Protein 3ZFI (pdb70)

Solvent-accessible surface area: 9122 Å² total; per-residue (Å²): 101,89,114,0,52,7,105,19,45,46,0,40,0,45,18,0,11,109,6,1,128,27,106,70,169,126,17,74,39,44,0,36,0,0,1,0,0,0,2,19,5,7,42,48,133,32,0,31,65,29,95,130,34,129,18,99,54,0,21,97,55,0,48,68,26,4,82,139,21,84,87,80,70,45,141,58,64,0,0,39,1,0,28,59,0,0,32,86,119,28,88,41,240,106,125,1,49,8,90,45,44,56,4,47,0,21,38,0,8,108,12,17,128,27,114,66,172,114,11,80,27,32,0,67,0,0,0,1,0,0,2,0,5,6,26,44,114,37,0,35,81,27,115,100,26,129,20,104,57,0,33,84,63,0,59,56,37,2,84,148,26,78,61,83,77,27,126,84,142,0,1,65,3,0,28,56,0,0,30,101,122,12,63,47,212

Structure (mmCIF, N/CA/C/O backbone):
data_3ZFI
#
_entry.id   3ZFI
#
_cell.length_a   82.650
_cell.length_b   93.000
_cell.length_c   51.260
_cell.angle_alpha   90.00
_cell.angle_beta   90.00
_cell.angle_gamma   90.00
#
_symmetry.space_group_name_H-M   'C 2 2 21'
#
loop_
_entity.id
_entity.type
_entity.pdbx_description
1 polymer 'RAP1A PROTEIN'
2 water water
#
loop_
_atom_site.group_PDB
_atom_site.id
_atom_site.type_symbol
_atom_site.label_atom_id
_atom_site.label_alt_id
_atom_site.label_comp_id
_atom_site.label_asym_id
_atom_site.label_entity_id
_atom_site.label_seq_id
_atom_site.pdbx_PDB_ins_code
_atom_site.Cartn_x
_atom_site.Cartn_y
_atom_site.Cartn_z
_atom_site.occupancy
_atom_site.B_iso_or_equiv
_atom_site.auth_seq_id
_atom_site.auth_comp_id
_atom_site.auth_asym_id
_atom_site.auth_atom_id
_atom_site.pdbx_PDB_model_num
ATOM 1 N N . ILE A 1 8 ? -34.193 4.101 -2.108 1.00 72.50 31 ILE A N 1
ATOM 2 C CA . ILE A 1 8 ? -34.257 4.331 -3.588 1.00 64.47 31 ILE A CA 1
ATOM 3 C C . ILE A 1 8 ? -34.184 2.929 -4.220 1.00 64.15 31 ILE A C 1
ATOM 4 O O . ILE A 1 8 ? -33.100 2.325 -4.264 1.00 56.40 31 ILE A O 1
ATOM 9 N N . ALA A 1 9 ? -35.325 2.410 -4.696 1.00 54.32 32 ALA A N 1
ATOM 10 C CA . ALA A 1 9 ? -35.361 1.114 -5.394 1.00 47.74 32 ALA A CA 1
ATOM 11 C C . ALA A 1 9 ? -35.131 1.211 -6.929 1.00 45.66 32 ALA A C 1
ATOM 12 O O . ALA A 1 9 ? -34.790 0.223 -7.594 1.00 46.47 32 ALA A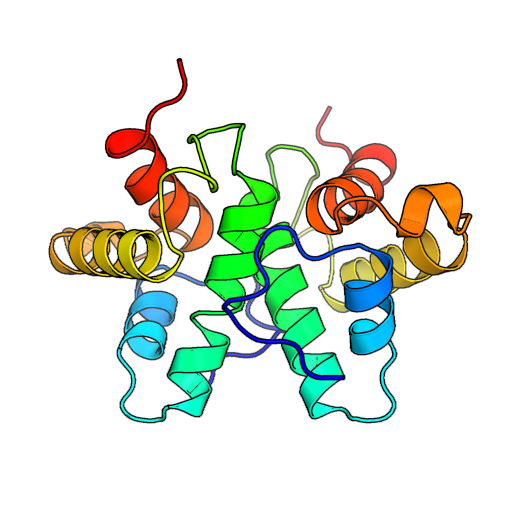 O 1
ATOM 14 N N . HIS A 1 10 ? -35.330 2.399 -7.490 1.00 41.07 33 HIS A N 1
ATOM 15 C CA . HIS A 1 10 ? -35.132 2.673 -8.925 1.00 38.20 33 HIS A CA 1
ATOM 16 C C . HIS A 1 10 ? -34.543 4.040 -9.044 1.00 34.34 33 HIS A C 1
ATOM 17 O O . HIS A 1 10 ? -34.882 4.956 -8.258 1.00 30.90 33 HIS A O 1
ATOM 24 N N . LEU A 1 11 ? -33.670 4.198 -10.031 1.00 28.24 34 LEU A N 1
ATOM 25 C CA . LEU A 1 11 ? -33.084 5.493 -10.296 1.00 27.41 34 LEU A CA 1
ATOM 26 C C . LEU A 1 11 ? -34.100 6.324 -11.038 1.00 25.44 34 LEU A C 1
ATOM 27 O O . LEU A 1 11 ? -34.607 5.918 -12.099 1.00 25.45 34 LEU A O 1
ATOM 32 N N . THR A 1 12 ? -34.362 7.521 -10.539 1.00 24.33 35 THR A N 1
ATOM 33 C CA . THR A 1 12 ? -35.274 8.407 -11.249 1.00 22.48 35 THR A CA 1
ATOM 34 C C . THR A 1 12 ? -34.695 9.773 -11.210 1.00 23.75 35 THR A C 1
ATOM 35 O O . THR A 1 12 ? -33.790 10.068 -10.455 1.00 22.78 35 THR A O 1
ATOM 39 N N . SER A 1 13 ? -35.269 10.655 -11.998 1.00 26.38 36 SER A N 1
ATOM 40 C CA . SER A 1 13 ? -34.782 12.035 -12.056 1.00 25.81 36 SER A CA 1
ATOM 41 C C . SER A 1 13 ? -35.110 12.866 -10.825 1.00 25.95 36 SER A C 1
ATOM 42 O O . SER A 1 13 ? -34.653 14.006 -10.693 1.00 26.34 36 SER A O 1
ATOM 45 N N . ASP A 1 14 ? -35.903 12.335 -9.900 1.00 26.05 37 ASP A N 1
ATOM 46 C CA . ASP A 1 14 ? -36.022 13.039 -8.592 1.00 25.80 37 ASP A CA 1
ATOM 47 C C . ASP A 1 14 ? -34.794 12.833 -7.677 1.00 29.37 37 ASP A C 1
ATOM 48 O O . ASP A 1 14 ? -34.672 13.507 -6.637 1.00 29.20 37 ASP A O 1
ATOM 53 N N . ASP A 1 15 ? -33.895 11.911 -8.041 1.00 27.45 38 ASP A N 1
ATOM 54 C CA . ASP A 1 15 ? -32.753 11.526 -7.133 1.00 29.99 38 ASP A CA 1
ATOM 55 C C . ASP A 1 15 ? -31.579 12.496 -7.025 1.00 31.64 38 ASP A C 1
ATOM 56 O O . ASP A 1 15 ? -30.375 12.079 -7.164 1.00 29.68 38 ASP A O 1
ATOM 61 N N . VAL A 1 16 ? -31.887 13.762 -6.711 1.00 28.90 39 VAL A N 1
ATOM 62 C CA . VAL A 1 16 ? -30.831 14.794 -6.522 1.00 29.84 39 VAL A CA 1
ATOM 63 C C . VAL A 1 16 ? -29.804 14.383 -5.423 1.00 30.09 39 VAL A C 1
ATOM 64 O O . VAL A 1 16 ? -30.145 13.733 -4.410 1.00 31.13 39 VAL A O 1
ATOM 68 N N . ASN A 1 17 ? -28.557 14.787 -5.606 1.00 30.39 40 ASN A N 1
ATOM 69 C CA . ASN A 1 17 ? -27.507 14.353 -4.655 1.00 33.07 40 ASN A CA 1
ATOM 70 C C . ASN A 1 17 ? -27.477 12.856 -4.494 1.00 29.99 40 ASN A C 1
ATOM 71 O O . ASN A 1 17 ? -27.406 12.350 -3.372 1.00 25.64 40 ASN A O 1
ATOM 76 N N . LEU A 1 18 ? -27.474 12.147 -5.626 1.00 26.43 41 LEU A N 1
ATOM 77 C CA . LEU A 1 18 ? -27.468 10.696 -5.614 1.00 26.20 41 LEU A CA 1
ATOM 78 C C . LEU A 1 18 ? -26.211 10.262 -4.870 1.00 22.76 41 LEU A C 1
ATOM 79 O O . LEU A 1 18 ? -25.101 10.695 -5.233 1.00 27.31 41 LEU A O 1
ATOM 84 N N . PRO A 1 19 ? -26.358 9.446 -3.827 1.00 25.43 42 PRO A N 1
ATOM 85 C CA . PRO A 1 19 ? -25.149 8.936 -3.118 1.00 25.05 42 PRO A CA 1
ATOM 86 C C . PRO A 1 19 ? -24.374 7.922 -3.974 1.00 24.91 42 PRO A C 1
ATOM 87 O O . PRO A 1 19 ? -24.986 7.227 -4.803 1.00 23.13 42 PRO A O 1
ATOM 91 N N . GLY A 1 20 ? -23.052 7.856 -3.787 1.00 23.41 43 GLY A N 1
ATOM 92 C CA . GLY A 1 20 ? -22.197 6.804 -4.413 1.00 23.30 43 GLY A CA 1
ATOM 93 C C . GLY A 1 20 ? -22.764 5.396 -4.239 1.00 23.85 43 GLY A C 1
ATOM 94 O O . GLY A 1 20 ? -22.758 4.575 -5.211 1.00 22.27 43 GLY A O 1
ATOM 95 N N . SER A 1 21 ? -23.259 5.054 -3.011 1.00 21.59 44 SER A N 1
ATOM 96 C CA . SER A 1 21 ? -23.787 3.694 -2.816 1.00 23.31 44 SER A CA 1
ATOM 97 C C . SER A 1 21 ? -24.989 3.358 -3.738 1.00 26.34 44 SER A C 1
ATOM 98 O O . SER A 1 21 ? -25.057 2.267 -4.320 1.00 27.75 44 SER A O 1
ATOM 101 N N . ASP A 1 22 ? -25.914 4.298 -3.900 1.00 24.04 45 ASP A N 1
ATOM 102 C CA . ASP A 1 22 ? -27.019 4.101 -4.819 1.00 26.15 45 ASP A CA 1
ATOM 103 C C . ASP A 1 22 ? -26.605 4.090 -6.283 1.00 23.82 45 ASP A C 1
ATOM 104 O O . ASP A 1 22 ? -27.059 3.225 -7.034 1.00 23.97 45 ASP A O 1
ATOM 109 N N . PHE A 1 23 ? -25.772 5.031 -6.680 1.00 21.99 46 PHE A N 1
ATOM 110 C CA . PHE A 1 23 ? -25.306 5.045 -8.051 1.00 20.82 46 PHE A CA 1
ATOM 111 C C . PHE A 1 23 ? -24.689 3.671 -8.379 1.00 22.51 46 PHE A C 1
ATOM 112 O O . PHE A 1 23 ? -24.947 3.082 -9.459 1.00 23.10 46 PHE A O 1
ATOM 120 N N . PHE A 1 24 ? -23.823 3.183 -7.505 1.00 22.72 47 PHE A N 1
ATOM 121 C CA . PHE A 1 24 ? -23.021 2.007 -7.852 1.00 23.87 47 PHE A CA 1
ATOM 122 C C . PHE A 1 24 ? -23.905 0.764 -7.872 1.00 27.37 47 PHE A C 1
ATOM 123 O O . PHE A 1 24 ? -23.654 -0.166 -8.643 1.00 28.32 47 PHE A O 1
ATOM 131 N N . ARG A 1 25 ? -24.934 0.721 -7.021 1.00 25.55 48 ARG A N 1
ATOM 132 C CA . ARG A 1 25 ? -25.901 -0.361 -7.080 1.00 28.07 48 ARG A CA 1
ATOM 133 C C . ARG A 1 25 ? -26.583 -0.397 -8.438 1.00 28.33 48 ARG A C 1
ATOM 134 O O . ARG A 1 25 ? -26.686 -1.467 -9.060 1.00 28.05 48 ARG A O 1
ATOM 142 N N . PHE A 1 26 ? -27.037 0.758 -8.909 1.00 23.67 49 PHE A N 1
ATOM 143 C CA . PHE A 1 26 ? -27.791 0.818 -10.212 1.00 25.59 49 PHE A CA 1
ATOM 144 C C . PHE A 1 26 ? -26.845 0.548 -11.357 1.00 25.44 49 PHE A C 1
ATOM 145 O O . PHE A 1 26 ? -27.197 -0.109 -12.333 1.00 27.52 49 PHE A O 1
ATOM 153 N N . TYR A 1 27 ? -25.637 1.068 -11.239 1.00 23.91 50 TYR A N 1
ATOM 154 C CA . TYR A 1 27 ? -24.639 0.918 -12.286 1.00 27.41 50 TYR A CA 1
ATOM 155 C C . TYR A 1 27 ? -24.273 -0.560 -12.505 1.00 29.63 50 TYR A C 1
ATOM 156 O O . TYR A 1 27 ? -23.853 -0.953 -13.590 1.00 27.83 50 TYR A O 1
ATOM 165 N N . ARG A 1 28 ? -24.498 -1.381 -11.493 1.00 26.86 51 ARG A N 1
ATOM 166 C CA . ARG A 1 28 ? -24.146 -2.799 -11.601 1.00 31.57 51 ARG A CA 1
ATOM 167 C C . ARG A 1 28 ? -25.384 -3.676 -11.751 1.00 32.87 51 ARG A C 1
ATOM 168 O O . ARG A 1 28 ? -25.226 -4.875 -11.840 1.00 38.66 51 ARG A O 1
ATOM 176 N N . SER A 1 29 ? -26.595 -3.093 -11.728 1.00 30.27 52 SER A N 1
ATOM 177 C CA . SER A 1 29 ? -27.854 -3.818 -11.684 1.00 31.06 52 SER A CA 1
ATOM 178 C C . SER A 1 29 ? -27.968 -4.863 -12.830 1.00 39.02 52 SER A C 1
ATOM 179 O O . SER A 1 29 ? -27.410 -4.687 -13.964 1.00 30.72 52 SER A O 1
ATOM 182 N N . ALA A 1 30 ? -28.678 -5.953 -12.530 1.00 40.84 53 ALA A N 1
ATOM 183 C CA . ALA A 1 30 ? -29.051 -6.911 -13.587 1.00 41.57 53 ALA A CA 1
ATOM 184 C C . ALA A 1 30 ? -30.221 -6.396 -14.464 1.00 41.70 53 ALA A C 1
ATOM 185 O O . ALA A 1 30 ? -30.433 -6.890 -15.573 1.00 42.35 53 ALA A O 1
ATOM 187 N N . ASP A 1 31 ? -30.998 -5.440 -13.962 1.00 34.21 54 ASP A N 1
ATOM 188 C CA . ASP A 1 31 ? -31.961 -4.782 -14.789 1.00 35.17 54 ASP A CA 1
ATOM 189 C C . ASP A 1 31 ? -31.213 -3.840 -15.794 1.00 36.28 54 ASP A C 1
ATOM 190 O O . ASP A 1 31 ? -30.693 -2.767 -15.436 1.00 32.83 54 ASP A O 1
ATOM 195 N N . LYS A 1 32 ? -31.102 -4.279 -17.048 1.00 32.73 55 L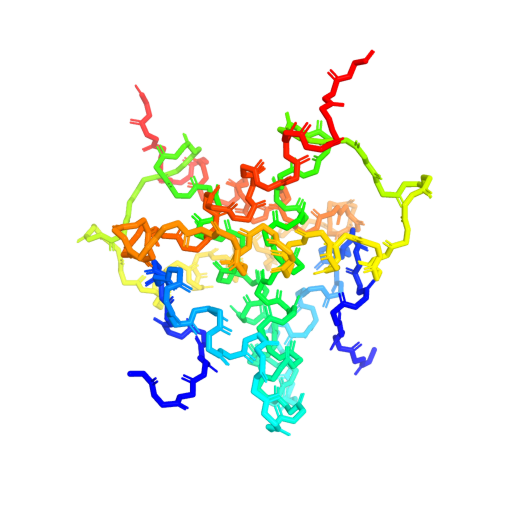YS A N 1
ATOM 196 C CA . LYS A 1 32 ? -30.420 -3.475 -18.071 1.00 33.74 55 LYS A CA 1
ATOM 197 C C . LYS A 1 32 ? -30.991 -2.073 -18.159 1.00 31.87 55 LYS A C 1
ATOM 198 O O . LYS A 1 32 ? -30.292 -1.157 -18.586 1.00 27.16 55 LYS A O 1
ATOM 204 N N . GLN A 1 33 ? -32.248 -1.891 -17.761 1.00 30.69 56 GLN A N 1
ATOM 205 C CA . GLN A 1 33 ? -32.784 -0.564 -17.905 1.00 34.06 56 GLN A CA 1
ATOM 206 C C . GLN A 1 33 ? -32.323 0.377 -16.807 1.00 29.57 56 GLN A C 1
ATOM 207 O O . GLN A 1 33 ? -32.155 1.576 -17.059 1.00 27.72 56 GLN A O 1
ATOM 213 N N . GLU A 1 34 ? -32.225 -0.143 -15.585 1.00 31.94 57 GLU A N 1
ATOM 214 C CA . GLU A 1 34 ? -31.613 0.590 -14.440 1.00 29.73 57 GLU A CA 1
ATOM 215 C C . GLU A 1 34 ? -30.164 0.885 -14.747 1.00 29.94 57 GLU A C 1
ATOM 216 O O . GLU A 1 34 ? -29.666 1.969 -14.419 1.00 31.24 57 GLU A O 1
ATOM 222 N N . LYS A 1 35 ? -29.460 -0.102 -15.303 1.00 27.07 58 LYS A N 1
ATOM 223 C CA . LYS A 1 35 ? -28.041 0.053 -15.647 1.00 30.39 58 LYS A CA 1
ATOM 224 C C . LYS A 1 35 ? -27.879 1.235 -16.668 1.00 32.00 58 LYS A C 1
ATOM 225 O O . LYS A 1 35 ? -26.975 2.105 -16.534 1.00 27.16 58 LYS A O 1
ATOM 231 N N . GLU A 1 36 ? -28.809 1.301 -17.630 1.00 29.05 59 GLU A N 1
ATOM 232 C CA . GLU A 1 36 ? -28.750 2.280 -18.711 1.00 25.47 59 GLU A CA 1
ATOM 233 C C . GLU A 1 36 ? -29.060 3.662 -18.120 1.00 24.74 59 GLU A C 1
ATOM 234 O O . GLU A 1 36 ? -28.374 4.638 -18.408 1.00 24.89 59 GLU A O 1
ATOM 240 N N . LYS A 1 37 ? -30.068 3.764 -17.269 1.00 23.58 60 LYS A N 1
ATOM 241 C CA . LYS A 1 37 ? -30.316 5.043 -16.565 1.00 26.64 60 LYS A CA 1
ATOM 242 C C . LYS A 1 37 ? -29.097 5.536 -15.738 1.00 23.57 60 LYS A C 1
ATOM 243 O O . LYS A 1 37 ? -28.819 6.703 -15.693 1.00 24.38 60 LYS A O 1
ATOM 249 N N . ALA A 1 38 ? -28.379 4.621 -15.106 1.00 25.59 61 ALA A N 1
ATOM 250 C CA . ALA A 1 38 ? -27.228 4.940 -14.265 1.00 24.51 61 ALA A CA 1
ATOM 251 C C . ALA A 1 38 ? -26.181 5.454 -15.224 1.00 24.54 61 ALA A C 1
ATOM 252 O O . ALA A 1 38 ? -25.488 6.442 -14.916 1.00 22.34 61 ALA A O 1
ATOM 254 N N . ARG A 1 39 ? -26.082 4.835 -16.423 1.00 25.01 62 ARG A N 1
ATOM 255 C CA A ARG A 1 39 ? -25.080 5.269 -17.414 0.50 23.41 62 ARG A CA 1
ATOM 256 C CA B ARG A 1 39 ? -25.108 5.270 -17.452 0.50 23.94 62 ARG A CA 1
ATOM 257 C C . ARG A 1 39 ? -25.448 6.625 -18.014 1.00 23.12 62 ARG A C 1
ATOM 258 O O . ARG A 1 39 ? -24.549 7.425 -18.409 1.00 23.46 62 ARG A O 1
ATOM 273 N N . ILE A 1 40 ? -26.732 6.914 -18.059 1.00 21.64 63 ILE A N 1
ATOM 274 C CA . ILE A 1 40 ? -27.209 8.272 -18.496 1.00 22.89 63 ILE A CA 1
ATOM 275 C C . ILE A 1 40 ? -26.958 9.367 -17.432 1.00 22.29 63 ILE A C 1
ATOM 276 O O . ILE A 1 40 ? -26.581 10.503 -17.750 1.00 20.13 63 ILE A O 1
ATOM 281 N N . TYR A 1 41 ? -27.155 9.006 -16.168 1.00 21.38 64 TYR A N 1
ATOM 282 C CA . TYR A 1 41 ? -26.724 9.919 -15.086 1.00 22.57 64 TYR A CA 1
ATOM 283 C C . TYR A 1 41 ? -25.202 10.169 -15.281 1.00 22.57 64 TYR A C 1
ATOM 284 O O . TYR A 1 41 ? -24.750 11.319 -15.328 1.00 23.44 64 TYR A O 1
ATOM 293 N N . LEU A 1 42 ? -24.424 9.092 -15.500 1.00 20.58 65 LEU A N 1
ATOM 294 C CA . LEU A 1 42 ? -23.002 9.259 -15.751 1.00 21.48 65 LEU A CA 1
ATOM 295 C C . LEU A 1 42 ? -22.723 10.159 -16.957 1.00 20.75 65 LEU A C 1
ATOM 296 O O . LEU A 1 42 ? -21.885 11.058 -16.909 1.00 20.29 65 LEU A O 1
ATOM 301 N N . LEU A 1 43 ? -23.388 9.924 -18.080 1.00 21.12 66 LEU A N 1
ATOM 302 C CA . LEU A 1 43 ? -23.222 10.839 -19.248 1.00 20.67 66 LEU A CA 1
ATOM 303 C C . LEU A 1 43 ? -23.457 12.331 -18.855 1.00 23.04 66 LEU A C 1
ATOM 304 O O . LEU A 1 43 ? -22.703 13.188 -19.252 1.00 24.62 66 LEU A O 1
ATOM 309 N N . GLY A 1 44 ? -24.489 12.633 -18.054 1.00 24.35 67 GLY A N 1
ATOM 310 C CA . GLY A 1 44 ? -24.680 14.025 -17.657 1.00 23.50 67 GLY A CA 1
ATOM 311 C C . GLY A 1 44 ? -23.473 14.538 -16.872 1.00 22.68 67 GLY A C 1
ATOM 312 O O . GLY A 1 44 ? -22.985 15.631 -17.129 1.00 22.01 67 GLY A O 1
ATOM 313 N N . VAL A 1 45 ? -22.960 13.723 -15.955 1.00 23.80 68 VAL A N 1
ATOM 314 C CA . VAL A 1 45 ? -21.730 14.088 -15.252 1.00 24.74 68 VAL A CA 1
ATOM 315 C C . VAL A 1 45 ? -20.474 14.240 -16.171 1.00 25.27 68 VAL A C 1
ATOM 316 O O . VAL A 1 45 ? -19.717 15.228 -16.017 1.00 27.48 68 VAL A O 1
ATOM 320 N N . LEU A 1 46 ? -20.214 13.278 -17.070 1.00 27.29 69 LEU A N 1
ATOM 321 C CA . LEU A 1 46 ? -19.121 13.407 -18.070 1.00 26.15 69 LEU A CA 1
ATOM 322 C C . LEU A 1 46 ? -19.255 14.706 -18.856 1.00 26.17 69 LEU A C 1
ATOM 323 O O . LEU A 1 46 ? -18.277 15.466 -19.019 1.00 27.11 69 LEU A O 1
ATOM 328 N N . ASP A 1 47 ? -20.464 14.963 -19.393 1.00 27.25 70 ASP A N 1
ATOM 329 C CA . ASP A 1 47 ? -20.682 16.151 -20.248 1.00 27.00 70 ASP A CA 1
ATOM 330 C C . ASP A 1 47 ? -20.422 17.409 -19.493 1.00 25.27 70 ASP A C 1
ATOM 331 O O . ASP A 1 47 ? -19.955 18.399 -20.060 1.00 25.72 70 ASP A O 1
ATOM 336 N N . ALA A 1 48 ? -20.773 17.427 -18.210 1.00 25.18 71 ALA A N 1
ATOM 337 C CA . ALA A 1 48 ? -20.670 18.652 -17.443 1.00 24.87 71 ALA A CA 1
ATOM 338 C C . ALA A 1 48 ? -19.208 18.912 -17.041 1.00 27.38 71 ALA A C 1
ATOM 339 O O . ALA A 1 48 ? -18.835 20.039 -16.755 1.00 33.18 71 ALA A O 1
ATOM 341 N N . THR A 1 49 ? -18.373 17.883 -17.003 1.00 26.46 72 THR A N 1
ATOM 342 C CA . THR A 1 49 ? -17.020 18.032 -16.398 1.00 29.48 72 THR A CA 1
ATOM 343 C C . THR A 1 49 ? -15.842 17.845 -17.429 1.00 33.95 72 THR A C 1
ATOM 344 O O . THR A 1 49 ? -14.685 18.143 -17.120 1.00 37.27 72 THR A O 1
ATOM 348 N N . GLU A 1 50 ? -16.138 17.334 -18.622 1.00 32.02 73 GLU A N 1
ATOM 349 C CA . GLU A 1 50 ? -15.117 16.942 -19.572 1.00 39.22 73 GLU A CA 1
ATOM 350 C C . GLU A 1 50 ? -14.404 18.184 -20.009 1.00 46.64 73 GLU A C 1
ATOM 351 O O . GLU A 1 50 ? -14.977 19.284 -19.937 1.00 49.20 73 GLU A O 1
ATOM 357 N N . GLY A 1 51 ? -13.164 18.038 -20.480 1.00 45.69 74 GLY A N 1
ATOM 358 C CA . GLY A 1 51 ? -12.413 19.208 -20.898 1.00 43.31 74 GLY A CA 1
ATOM 359 C C . GLY A 1 51 ? -12.185 20.149 -19.726 1.00 46.92 74 GLY A C 1
ATOM 360 O O . GLY A 1 51 ? -11.529 21.171 -19.871 1.00 51.24 74 GLY A O 1
ATOM 361 N N . LYS A 1 52 ? -12.702 19.837 -18.541 1.00 42.82 75 LYS A N 1
ATOM 362 C CA . LYS A 1 52 ? -12.506 20.777 -17.427 1.00 47.34 75 LYS A CA 1
ATOM 363 C C . LYS A 1 52 ? -11.842 20.187 -16.186 1.00 52.17 75 LYS A C 1
ATOM 364 O O . LYS A 1 52 ? -10.882 20.740 -15.699 1.00 50.16 75 LYS A O 1
ATOM 370 N N . SER A 1 53 ? -12.302 19.051 -15.668 1.00 49.88 76 SER A N 1
ATOM 371 C CA . SER A 1 53 ? -11.553 18.451 -14.558 1.00 38.73 76 SER A CA 1
ATOM 372 C C . SER A 1 53 ? -10.850 17.209 -15.065 1.00 32.50 76 SER A C 1
ATOM 373 O O . SER A 1 53 ? -10.029 16.649 -14.410 1.00 38.55 76 SER A O 1
ATOM 376 N N . TRP A 1 54 ? -11.181 16.778 -16.262 1.00 30.75 77 TRP A N 1
ATOM 377 C CA . TRP A 1 54 ? -10.553 15.654 -16.859 1.00 33.89 77 TRP A CA 1
ATOM 378 C C . TRP A 1 54 ? -10.658 15.878 -18.355 1.00 36.83 77 TRP A C 1
ATOM 379 O O . TRP A 1 54 ? -11.484 16.684 -18.817 1.00 43.26 77 TRP A O 1
ATOM 390 N N . CYS A 1 55 ? -9.844 15.172 -19.114 1.00 40.77 78 CYS A N 1
ATOM 391 C CA . CYS A 1 55 ? -9.704 15.337 -20.563 1.00 47.65 78 CYS A CA 1
ATOM 392 C C . CYS A 1 55 ? -9.405 13.935 -21.165 1.00 48.05 78 CYS A C 1
ATOM 393 O O . CYS A 1 55 ? -8.450 13.301 -20.700 1.00 63.07 78 CYS A O 1
ATOM 396 N N . GLN A 1 56 ? -10.119 13.383 -22.163 1.00 54.48 79 GLN A N 1
ATOM 397 C CA . GLN A 1 56 ? -11.166 13.988 -23.005 1.00 64.60 79 GLN A CA 1
ATOM 398 C C . GLN A 1 56 ? -11.779 12.886 -23.920 1.00 73.02 79 GLN A C 1
ATOM 399 O O . GLN A 1 56 ? -11.261 11.758 -23.965 1.00 80.94 79 GLN A O 1
ATOM 405 N N . TYR A 1 57 ? -12.839 13.240 -24.664 1.00 78.81 80 TYR A N 1
ATOM 406 C CA . TYR A 1 57 ? -13.703 12.310 -25.441 1.00 85.41 80 TYR A CA 1
ATOM 407 C C . TYR A 1 57 ? -13.136 11.704 -26.741 1.00 96.86 80 TYR A C 1
ATOM 408 O O . TYR A 1 57 ? -13.704 10.722 -27.255 1.00 93.19 80 TYR A O 1
ATOM 417 N N . SER A 1 58 ? -12.067 12.300 -27.292 1.00 92.29 81 SER A N 1
ATOM 418 C CA . SER A 1 58 ? -11.509 11.850 -28.582 1.00 86.20 81 SER A CA 1
ATOM 419 C C . SER A 1 58 ? -10.800 10.494 -28.517 1.00 89.42 81 SER A C 1
ATOM 420 O O . SER A 1 58 ? -11.307 9.506 -29.060 1.00 96.03 81 SER A O 1
ATOM 423 N N . GLN A 1 59 ? -9.652 10.443 -27.845 1.00 85.91 82 GLN A N 1
ATOM 424 C CA . GLN A 1 59 ? -8.858 9.205 -27.741 1.00 94.48 82 GLN A CA 1
ATOM 425 C C . GLN A 1 59 ? -9.571 8.068 -26.975 1.00 95.17 82 GLN A C 1
ATOM 426 O O . GLN A 1 59 ? -9.180 6.905 -27.091 1.00 96.51 82 GLN A O 1
ATOM 432 N N . LEU A 1 60 ? -10.624 8.410 -26.228 1.00 89.09 83 LEU A N 1
ATOM 433 C CA . LEU A 1 60 ? -11.320 7.473 -25.335 1.00 79.88 83 LEU A CA 1
ATOM 434 C C . LEU A 1 60 ? -12.745 7.147 -25.822 1.00 72.00 83 LEU A C 1
ATOM 435 O O . LEU A 1 60 ? -13.507 8.059 -26.145 1.00 70.54 83 LEU A O 1
ATOM 440 N N . GLN A 1 61 ? -13.109 5.862 -25.889 1.00 63.01 84 GLN A N 1
ATOM 441 C CA . GLN A 1 61 ? -14.512 5.529 -26.171 1.00 61.56 84 GLN A CA 1
ATOM 442 C C . GLN A 1 61 ? -15.243 5.539 -24.848 1.00 50.31 84 GLN A C 1
ATOM 443 O O . GLN A 1 61 ? -14.641 5.370 -23.783 1.00 48.95 84 GLN A O 1
ATOM 449 N N . THR A 1 62 ? -16.541 5.740 -24.932 1.00 47.16 85 THR A N 1
ATOM 450 C CA . THR A 1 62 ? -17.393 5.779 -23.778 1.00 51.42 85 THR A CA 1
ATOM 451 C C . THR A 1 62 ? -17.163 4.569 -22.869 1.00 49.72 85 THR A C 1
ATOM 452 O O . THR A 1 62 ? -17.098 4.720 -21.642 1.00 42.42 85 THR A O 1
ATOM 456 N N . VAL A 1 63 ? -17.003 3.384 -23.455 1.00 48.05 86 VAL A N 1
ATOM 457 C CA . VAL A 1 63 ? -16.842 2.137 -22.665 1.00 42.24 86 VAL A CA 1
ATOM 458 C C . VAL A 1 63 ? -15.590 2.143 -21.809 1.00 41.13 86 VAL A C 1
ATOM 459 O O . VAL A 1 63 ? -15.613 1.632 -20.690 1.00 44.04 86 VAL A O 1
ATOM 463 N N . THR A 1 64 ? -14.514 2.755 -22.285 1.00 35.06 87 THR A N 1
ATOM 464 C CA . THR A 1 64 ? -13.304 2.780 -21.504 1.00 39.05 87 THR A CA 1
ATOM 465 C C . THR A 1 64 ? -13.582 3.640 -20.280 1.00 41.26 87 THR A C 1
ATOM 466 O O . THR A 1 64 ? -13.104 3.324 -19.176 1.00 32.39 87 THR A O 1
ATOM 470 N N . LEU A 1 65 ? -14.303 4.755 -20.509 1.00 37.80 88 LEU A N 1
ATOM 471 C CA . LEU A 1 65 ? -14.666 5.676 -19.435 1.00 36.90 88 LEU A CA 1
ATOM 472 C C . LEU A 1 65 ? -15.535 4.946 -18.436 1.00 31.53 88 LEU A C 1
ATOM 473 O O . LEU A 1 65 ? -15.242 4.996 -17.240 1.00 29.93 88 LEU A O 1
ATOM 478 N N . GLN A 1 66 ? -16.565 4.245 -18.934 1.00 33.17 89 GLN A N 1
ATOM 479 C CA . GLN A 1 66 ? -17.462 3.488 -18.063 1.00 31.62 89 GLN A CA 1
ATOM 480 C C . GLN A 1 66 ? -16.760 2.429 -17.183 1.00 38.67 89 GLN A C 1
ATOM 481 O O . GLN A 1 66 ? -17.140 2.232 -16.005 1.00 29.76 89 GLN A O 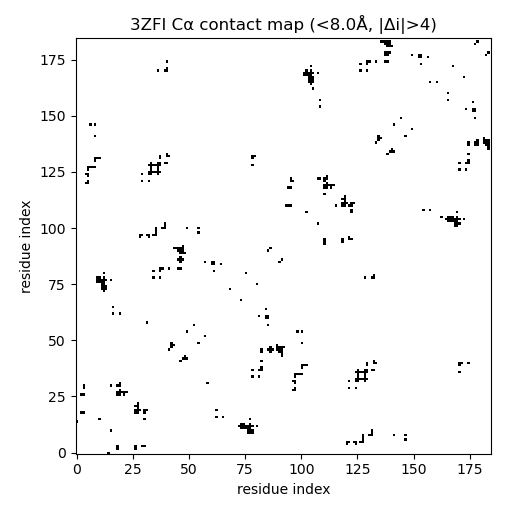1
ATOM 487 N N . GLU A 1 67 ? -15.743 1.767 -17.754 1.00 38.40 90 GLU A N 1
ATOM 488 C CA . GLU A 1 67 ? -14.994 0.733 -17.063 1.00 39.52 90 GLU A CA 1
ATOM 489 C C . GLU A 1 67 ? -14.068 1.308 -16.055 1.00 34.46 90 GLU A C 1
ATOM 490 O O . GLU A 1 67 ? -13.855 0.680 -15.015 1.00 36.59 90 GLU A O 1
ATOM 496 N N . PHE A 1 68 ? -13.493 2.470 -16.325 1.00 28.08 91 PHE A N 1
ATOM 497 C CA . PHE A 1 68 ? -12.697 3.033 -15.288 1.00 31.84 91 PHE A CA 1
ATOM 498 C C . PHE A 1 68 ? -13.553 3.514 -14.108 1.00 29.48 91 PHE A C 1
ATOM 499 O O . PHE A 1 68 ? -13.117 3.492 -12.947 1.00 28.53 91 PHE A O 1
ATOM 507 N N . VAL A 1 69 ? -14.753 3.966 -14.415 1.00 27.45 92 VAL A N 1
ATOM 508 C CA . VAL A 1 69 ? -15.616 4.467 -13.335 1.00 28.36 92 VAL A CA 1
ATOM 509 C C . VAL A 1 69 ? -15.985 3.249 -12.481 1.00 26.80 92 VAL A C 1
ATOM 510 O O . VAL A 1 69 ? -15.929 3.287 -11.247 1.00 23.89 92 VAL A O 1
ATOM 514 N N . PHE A 1 70 ? -16.285 2.150 -13.155 1.00 23.54 93 PHE A N 1
ATOM 515 C CA . PHE A 1 70 ? -16.665 0.911 -12.467 1.00 25.28 93 PHE A CA 1
ATOM 516 C C . PHE A 1 70 ? -15.526 0.480 -11.566 1.00 25.48 93 PHE A C 1
ATOM 517 O O . PHE A 1 70 ? -15.723 0.178 -10.383 1.00 22.33 93 PHE A O 1
ATOM 525 N N . GLU A 1 71 ? -14.315 0.458 -12.092 1.00 28.54 94 GLU A N 1
ATOM 526 C CA . GLU A 1 71 ? -13.164 0.003 -11.253 1.00 32.52 94 GLU A CA 1
ATOM 527 C C . GLU A 1 71 ? -12.841 0.920 -10.049 1.00 27.25 94 GLU A C 1
ATOM 528 O O . GLU A 1 71 ? -12.471 0.462 -8.942 1.00 22.86 94 GLU A O 1
ATOM 534 N N . PHE A 1 72 ? -12.985 2.214 -10.295 1.00 25.95 95 PHE A N 1
ATOM 535 C CA . PHE A 1 72 ? -12.842 3.186 -9.222 1.00 25.37 95 PHE A CA 1
ATOM 536 C C . PHE A 1 72 ? -13.830 2.856 -8.081 1.00 24.10 95 PHE A C 1
ATOM 537 O O . PHE A 1 72 ? -13.399 2.794 -6.917 1.00 21.57 95 PHE A O 1
ATOM 545 N N . PHE A 1 73 ? -15.124 2.690 -8.394 1.00 21.30 96 PHE A N 1
ATOM 546 C CA . PHE A 1 73 ? -16.110 2.364 -7.369 1.00 24.41 96 PHE A CA 1
ATOM 547 C C . PHE A 1 73 ? -15.874 1.028 -6.667 1.00 25.46 96 PHE A C 1
ATOM 548 O O . PHE A 1 73 ? -15.963 0.915 -5.445 1.00 24.36 96 PHE A O 1
ATOM 556 N N . ASN A 1 74 ? -15.473 0.024 -7.437 1.00 25.22 97 ASN A N 1
ATOM 557 C CA . ASN A 1 74 ? -15.176 -1.297 -6.889 1.00 25.86 97 ASN A CA 1
ATOM 558 C C . ASN A 1 74 ? -14.095 -1.283 -5.817 1.00 24.17 97 ASN A C 1
ATOM 559 O O . ASN A 1 74 ? -14.078 -2.146 -4.941 1.00 25.26 97 ASN A O 1
ATOM 564 N N . LYS A 1 75 ? -13.190 -0.313 -5.897 1.00 24.56 98 LYS A N 1
ATOM 565 C CA . LYS A 1 75 ? -12.033 -0.284 -5.047 1.00 29.38 98 LYS A CA 1
ATOM 566 C C . LYS A 1 75 ? -12.245 0.740 -3.954 1.00 27.75 98 LYS A C 1
ATOM 567 O O . LYS A 1 75 ? -11.387 0.906 -3.147 1.00 27.46 98 LYS A O 1
ATOM 573 N N . LEU A 1 76 ? -13.361 1.474 -4.003 1.00 24.13 99 LEU A N 1
ATOM 574 C CA . LEU A 1 76 ? -13.654 2.597 -3.053 1.00 27.04 99 LEU A CA 1
ATOM 575 C C . LEU A 1 76 ? -13.895 2.032 -1.634 1.00 24.78 99 LEU A C 1
ATOM 576 O O . LEU A 1 76 ? -14.659 1.089 -1.472 1.00 22.85 99 LEU A O 1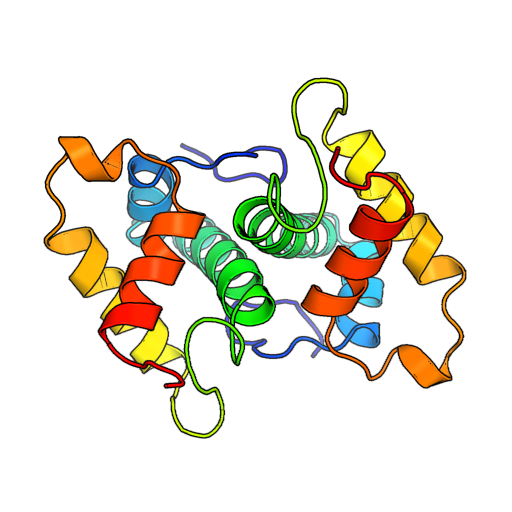
ATOM 581 N N . PRO A 1 77 ? -13.223 2.574 -0.606 1.00 25.75 100 PRO A N 1
ATOM 582 C CA . PRO A 1 77 ? -13.548 2.079 0.744 1.00 24.48 100 PRO A CA 1
ATOM 583 C C . PRO A 1 77 ? -15.011 2.370 1.036 1.00 24.23 100 PRO A C 1
ATOM 584 O O . PRO A 1 77 ? -15.529 3.372 0.543 1.00 21.82 100 PRO A O 1
ATOM 588 N N . ALA A 1 78 ? -15.638 1.525 1.853 1.00 24.42 101 ALA A N 1
ATOM 589 C CA . ALA A 1 78 ? -17.058 1.629 2.172 1.00 26.76 101 ALA A CA 1
ATOM 590 C C . ALA A 1 78 ? -17.414 2.978 2.804 1.00 26.30 101 ALA A C 1
ATOM 591 O O . ALA A 1 78 ? -18.432 3.528 2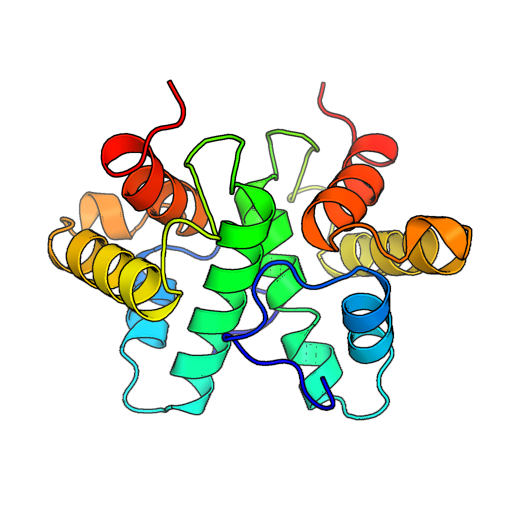.481 1.00 25.66 101 ALA A O 1
ATOM 593 N N . ALA A 1 79 ? -16.464 3.572 3.541 1.00 28.14 102 ALA A N 1
ATOM 594 C CA . ALA A 1 79 ? -16.646 4.888 4.196 1.00 26.01 102 ALA A CA 1
ATOM 595 C C . ALA A 1 79 ? -16.990 5.950 3.219 1.00 28.20 102 ALA A C 1
ATOM 596 O O . ALA A 1 79 ? -17.692 6.892 3.586 1.00 28.36 102 ALA A O 1
ATOM 598 N N . ARG A 1 80 ? -16.495 5.834 1.981 1.00 24.12 103 ARG A N 1
ATOM 599 C CA . ARG A 1 80 ? -16.637 6.920 1.007 1.00 25.20 103 ARG A CA 1
ATOM 600 C C . ARG A 1 80 ? -17.894 6.779 0.146 1.00 23.82 103 ARG A C 1
ATOM 601 O O . ARG A 1 80 ? -18.202 7.683 -0.626 1.00 21.60 103 ARG A O 1
ATOM 609 N N . LEU A 1 81 ? -18.619 5.661 0.256 1.00 24.81 104 LEU A N 1
ATOM 610 C CA . LEU A 1 81 ? -19.838 5.470 -0.581 1.00 25.88 104 LEU A CA 1
ATOM 611 C C . LEU A 1 81 ? -20.964 6.383 -0.261 1.00 30.52 104 LEU A C 1
ATOM 612 O O . LEU A 1 81 ? -21.835 6.575 -1.118 1.00 26.58 104 LEU A O 1
ATOM 617 N N . HIS A 1 82 ? -20.957 6.953 0.960 1.00 31.16 105 HIS A N 1
ATOM 618 C CA . HIS A 1 82 ? -21.931 7.996 1.328 1.00 31.15 105 HIS A CA 1
ATOM 619 C C . HIS A 1 82 ? -21.666 9.281 0.605 1.00 29.82 105 HIS A C 1
ATOM 620 O O . HIS A 1 82 ? -22.523 10.139 0.582 1.00 30.08 105 HIS A O 1
ATOM 627 N N . GLU A 1 83 ? -20.482 9.505 0.037 1.00 26.70 106 GLU A N 1
ATOM 628 C CA . GLU A 1 83 ? -20.262 10.754 -0.672 1.00 23.32 106 GLU A CA 1
ATOM 629 C C . GLU A 1 83 ? -21.152 10.779 -1.966 1.00 26.04 106 GLU A C 1
ATOM 630 O O . GLU A 1 83 ? -21.637 9.723 -2.451 1.00 21.26 106 GLU A O 1
ATOM 636 N N . ARG A 1 84 ? -21.350 11.973 -2.523 1.00 24.33 107 ARG A N 1
ATOM 637 C CA . ARG A 1 84 ? -22.226 12.149 -3.682 1.00 25.79 107 ARG A CA 1
ATOM 638 C C . ARG A 1 84 ? -21.629 11.497 -4.943 1.00 24.08 107 ARG A C 1
ATOM 639 O O . ARG A 1 84 ? -20.417 11.614 -5.210 1.00 21.43 107 ARG A O 1
ATOM 647 N N . ALA A 1 85 ? -22.459 10.818 -5.722 1.00 21.36 108 ALA A N 1
ATOM 648 C CA . ALA A 1 85 ? -21.930 10.096 -6.863 1.00 23.15 108 ALA A CA 1
ATOM 649 C C . ALA A 1 85 ? -21.184 10.949 -7.924 1.00 23.82 108 ALA A C 1
ATOM 650 O O . ALA A 1 85 ? -20.168 10.526 -8.494 1.00 22.80 108 ALA A O 1
ATOM 652 N N . ALA A 1 86 ? -21.713 12.127 -8.225 1.00 23.68 109 ALA A N 1
ATOM 653 C CA . ALA A 1 86 ? -21.130 12.996 -9.243 1.00 21.11 109 ALA A CA 1
ATOM 654 C C . ALA A 1 86 ? -19.666 13.358 -8.950 1.00 23.15 109 ALA A C 1
ATOM 655 O O . ALA A 1 86 ? -18.803 13.103 -9.813 1.00 21.16 109 ALA A O 1
ATOM 657 N N . PRO A 1 87 ? -19.347 13.952 -7.767 1.00 20.78 110 PRO A N 1
ATOM 658 C CA . PRO A 1 87 ? -17.921 14.228 -7.523 1.00 19.52 110 PRO A CA 1
ATOM 659 C C . PRO A 1 87 ? -17.054 12.943 -7.488 1.00 22.41 110 PRO A C 1
ATOM 660 O O . PRO A 1 87 ? -15.866 12.977 -7.883 1.00 22.92 110 PRO A O 1
ATOM 664 N N . LEU A 1 88 ? -17.590 11.824 -7.022 1.00 22.19 111 LEU A N 1
ATOM 665 C CA . LEU A 1 88 ? -16.801 10.567 -7.059 1.00 21.95 111 LEU A CA 1
ATOM 666 C C . LEU A 1 88 ? -16.485 10.116 -8.472 1.00 22.49 111 LEU A C 1
ATOM 667 O O . LEU A 1 88 ? -15.366 9.736 -8.742 1.00 22.89 111 LEU A O 1
ATOM 672 N N . ILE A 1 89 ? -17.465 10.188 -9.370 1.00 23.22 112 ILE A N 1
ATOM 673 C CA . ILE A 1 89 ? -17.244 9.881 -10.816 1.00 23.35 112 ILE A CA 1
ATOM 674 C C . ILE A 1 89 ? -16.182 10.843 -11.376 1.00 26.11 112 ILE A C 1
ATOM 675 O O . ILE A 1 89 ? -15.272 10.435 -12.090 1.00 26.72 112 ILE A O 1
ATOM 680 N N . GLU A 1 90 ? -16.259 12.130 -11.017 1.00 24.59 113 GLU A N 1
ATOM 681 C CA . GLU A 1 90 ? -15.268 13.108 -11.456 1.00 25.16 113 GLU A CA 1
ATOM 682 C C . GLU A 1 90 ? -13.812 12.835 -10.985 1.00 24.93 113 GLU A C 1
ATOM 683 O O . GLU A 1 90 ? -12.839 12.943 -11.763 1.00 25.07 113 GLU A O 1
ATOM 689 N N . GLU A 1 91 ? -13.691 12.438 -9.731 1.00 27.54 114 GLU A N 1
ATOM 690 C CA . GLU A 1 91 ? -12.411 12.023 -9.146 1.00 26.89 114 GLU A CA 1
ATOM 691 C C . GLU A 1 91 ? -11.855 10.851 -9.938 1.00 26.69 114 GLU A C 1
ATOM 692 O O . GLU A 1 91 ? -10.697 10.859 -10.308 1.00 27.85 114 GLU A O 1
ATOM 698 N N . ALA A 1 92 ? -12.706 9.877 -10.258 1.00 24.91 115 ALA A N 1
ATOM 699 C CA . ALA A 1 92 ? -12.302 8.672 -10.951 1.00 24.78 115 ALA A CA 1
ATOM 700 C C . ALA A 1 92 ? -11.615 9.065 -12.252 1.00 29.46 115 ALA A C 1
ATOM 701 O O . ALA A 1 92 ? -10.539 8.544 -12.582 1.00 31.89 115 ALA A O 1
ATOM 703 N N . LEU A 1 93 ? -12.261 9.951 -12.982 1.00 25.77 116 LEU A N 1
ATOM 704 C CA . LEU A 1 93 ? -11.815 10.400 -14.299 1.00 29.29 116 LEU A CA 1
ATOM 705 C C . LEU A 1 93 ? -10.645 11.393 -14.258 1.00 32.26 116 LEU A C 1
ATOM 706 O O . LEU A 1 93 ? -9.752 11.287 -15.102 1.00 32.61 116 LEU A O 1
ATOM 711 N N . ALA A 1 94 ? -10.643 12.340 -13.305 1.00 32.08 117 ALA A N 1
ATOM 712 C CA . ALA A 1 94 ? -9.529 13.299 -13.130 1.00 32.72 117 ALA A CA 1
ATOM 713 C C . ALA A 1 94 ? -8.180 12.621 -12.809 1.00 37.51 117 ALA A C 1
ATOM 714 O O . ALA A 1 94 ? -7.105 13.066 -13.235 1.00 37.42 117 ALA A O 1
ATOM 716 N N . THR A 1 95 ? -8.229 11.545 -12.037 1.00 44.15 118 THR A N 1
ATOM 717 C CA . THR A 1 95 ? -7.021 10.896 -11.580 1.00 47.09 118 THR A CA 1
ATOM 718 C C . THR A 1 95 ? -6.509 10.226 -12.833 1.00 52.66 118 THR A C 1
ATOM 719 O O . THR A 1 95 ? -5.369 10.435 -13.251 1.00 60.27 118 THR A O 1
ATOM 723 N N . ARG A 1 96 ? -7.381 9.490 -13.502 1.00 53.41 119 ARG A N 1
ATOM 724 C CA . ARG A 1 96 ? -6.941 8.741 -14.669 1.00 58.46 119 ARG A CA 1
ATOM 725 C C . ARG A 1 96 ? -6.658 9.566 -15.947 1.00 63.78 119 ARG A C 1
ATOM 726 O O . ARG A 1 96 ? -5.695 9.272 -16.685 1.00 58.86 119 ARG A O 1
ATOM 734 N N . PHE A 1 97 ? -7.484 10.585 -16.210 1.00 51.35 120 PHE A N 1
ATOM 735 C CA . PHE A 1 97 ? -7.411 11.325 -17.474 1.00 48.48 120 PHE A CA 1
ATOM 736 C C . PHE A 1 97 ? -7.199 12.804 -17.224 1.00 38.55 120 PHE A C 1
ATOM 737 O O . PHE A 1 97 ? -7.952 13.652 -17.675 1.00 35.99 120 PHE A O 1
ATOM 745 N N . PRO A 1 98 ? -6.110 13.119 -16.522 1.00 43.99 121 PRO A N 1
ATOM 746 C CA . P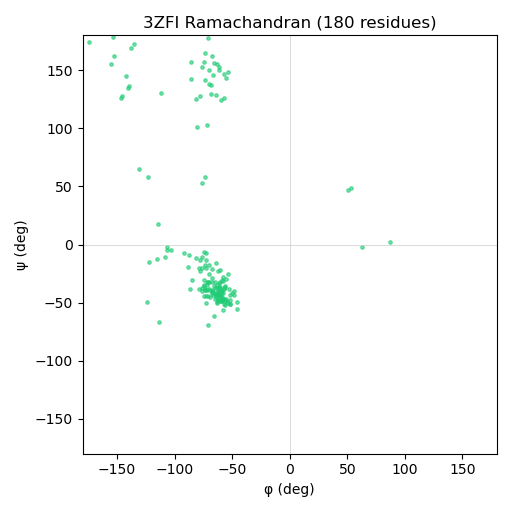RO A 1 98 ? -5.886 14.498 -16.083 1.00 42.09 121 PRO A CA 1
ATOM 747 C C . PRO A 1 98 ? -5.728 15.458 -17.289 1.00 46.51 121 PRO A C 1
ATOM 748 O O . PRO A 1 98 ? -5.387 15.023 -18.380 1.00 38.89 121 PRO A O 1
ATOM 752 N N . CYS A 1 99 ? -6.016 16.736 -17.105 1.00 46.61 122 CYS A N 1
ATOM 753 C CA . CYS A 1 99 ? -5.879 17.670 -18.204 1.00 55.51 122 CYS A CA 1
ATOM 754 C C . CYS A 1 99 ? -4.448 18.194 -18.308 1.00 64.08 122 CYS A C 1
ATOM 755 O O . CYS A 1 99 ? -3.814 18.454 -17.284 1.00 67.68 122 CYS A O 1
ATOM 758 N N . LYS A 1 100 ? -3.973 18.367 -19.547 1.00 63.64 123 LYS A N 1
ATOM 759 C CA . LYS A 1 100 ? -2.693 19.031 -19.881 1.00 69.22 123 LYS A CA 1
ATOM 760 C C . LYS A 1 100 ? -1.691 17.991 -20.338 1.00 64.98 123 LYS A C 1
ATOM 761 O O . LYS A 1 100 ? -0.636 18.338 -20.872 1.00 73.26 123 LYS A O 1
ATOM 767 N N . ALA B 1 9 ? -33.871 10.658 -32.139 1.00 45.66 32 ALA B N 1
ATOM 768 C CA . ALA B 1 9 ? -35.116 9.922 -31.761 1.00 46.86 32 ALA B CA 1
ATOM 769 C C . ALA B 1 9 ? -34.946 9.049 -30.508 1.00 43.96 32 ALA B C 1
ATOM 770 O O . ALA B 1 9 ? -35.947 8.603 -29.936 1.00 44.95 32 ALA B O 1
ATOM 772 N N . HIS B 1 10 ? -33.716 8.762 -30.083 1.00 37.30 33 HIS B N 1
ATOM 773 C CA . HIS B 1 10 ? -33.560 8.080 -28.768 1.00 35.89 33 HIS B CA 1
ATOM 774 C C . HIS B 1 10 ? -32.327 8.481 -27.999 1.00 36.05 33 HIS B C 1
ATOM 775 O O . HIS B 1 10 ? -31.167 8.397 -28.523 1.00 34.82 33 HIS B O 1
ATOM 782 N N . LEU B 1 11 ? -32.530 8.873 -26.731 1.00 29.33 34 LEU B N 1
ATOM 783 C CA . LEU B 1 11 ? -31.400 9.339 -25.890 1.00 27.69 34 LEU B CA 1
ATOM 784 C C . LEU B 1 11 ? -30.687 8.107 -25.331 1.00 26.00 34 LEU B C 1
ATOM 785 O O . LEU B 1 11 ? -31.311 7.271 -24.731 1.00 27.99 34 LEU B O 1
ATOM 790 N N . THR B 1 12 ? -29.382 7.952 -25.523 1.00 27.33 35 THR B N 1
ATOM 791 C CA . THR B 1 12 ? -28.751 6.821 -24.839 1.00 26.99 35 THR B CA 1
ATOM 792 C C . THR B 1 12 ? -27.452 7.282 -24.208 1.00 25.57 35 THR B C 1
ATOM 793 O O . THR B 1 12 ? -26.991 8.414 -24.421 1.00 25.46 35 THR B O 1
ATOM 797 N N . SER B 1 13 ? -26.865 6.389 -23.423 1.00 24.98 36 SER B N 1
ATOM 798 C CA . SER B 1 13 ? -25.699 6.711 -22.620 1.00 27.75 36 SER B CA 1
ATOM 799 C C . SER B 1 13 ? -24.427 6.833 -23.410 1.00 31.95 36 SER B C 1
ATOM 800 O O . SER B 1 13 ? -23.437 7.264 -22.855 1.00 28.89 36 SER B O 1
ATOM 803 N N . ASP B 1 14 ? -24.469 6.520 -24.707 1.00 32.13 37 ASP B N 1
ATOM 804 C CA . ASP B 1 14 ? -23.368 6.878 -25.642 1.00 38.20 37 ASP B CA 1
ATOM 805 C C . ASP B 1 14 ? -23.399 8.289 -26.159 1.00 35.62 37 ASP B C 1
ATOM 806 O O . ASP B 1 14 ? -22.414 8.702 -26.764 1.00 36.91 37 ASP B O 1
ATOM 811 N N . ASP B 1 15 ? -24.499 9.026 -25.950 1.00 32.35 38 ASP B N 1
ATOM 812 C CA . ASP B 1 15 ? -24.638 10.359 -26.548 1.00 28.30 38 ASP B CA 1
ATOM 813 C C . ASP B 1 15 ? -23.782 11.417 -25.891 1.00 32.30 38 ASP B C 1
ATOM 814 O O . ASP B 1 15 ? -24.303 12.460 -25.453 1.00 27.36 38 ASP B O 1
ATOM 819 N N . VAL B 1 16 ? -22.462 11.188 -25.881 1.00 31.63 39 VAL B N 1
ATOM 820 C CA . VAL B 1 16 ? -21.479 12.158 -25.333 1.00 32.37 39 VAL B CA 1
ATOM 821 C C . VAL B 1 16 ? -21.549 13.460 -26.106 1.00 33.58 39 VAL B C 1
ATOM 822 O O . VAL B 1 16 ? -21.935 13.455 -27.278 1.00 32.34 39 VAL B O 1
ATOM 826 N N . ASN B 1 17 ? -21.197 14.575 -25.467 1.00 31.92 40 ASN B N 1
ATOM 827 C CA . ASN B 1 17 ? -21.399 15.874 -26.090 1.00 34.33 40 ASN B CA 1
ATOM 828 C C . ASN B 1 17 ? -22.808 16.062 -26.614 1.00 36.92 40 ASN B C 1
ATOM 829 O O . ASN B 1 17 ? -22.963 16.501 -27.751 1.00 32.97 40 ASN B O 1
ATOM 834 N N . LEU B 1 18 ? -23.829 15.730 -25.803 1.00 28.14 41 LEU B N 1
ATOM 835 C CA . LEU B 1 18 ? -25.226 15.820 -26.240 1.00 26.69 41 LEU B CA 1
ATOM 836 C C . LEU B 1 18 ? -25.534 17.257 -26.684 1.00 26.94 41 LEU B C 1
ATOM 837 O O . LEU B 1 18 ? -25.302 18.218 -25.918 1.00 29.30 41 LEU B O 1
ATOM 842 N N . PRO B 1 19 ? -26.044 17.449 -27.914 1.00 30.67 42 PRO B N 1
ATOM 843 C CA . PRO B 1 19 ? -26.314 18.870 -28.242 1.00 31.91 42 PRO B CA 1
ATOM 844 C C . PRO B 1 19 ? -27.593 19.400 -27.542 1.00 29.12 42 PRO B C 1
ATOM 845 O O . PRO B 1 19 ? -28.489 18.616 -27.272 1.00 32.82 42 PRO B O 1
ATOM 849 N N . GLY B 1 20 ? -27.665 20.700 -27.274 1.00 26.23 43 GLY B N 1
ATOM 850 C CA . GLY B 1 20 ? -28.812 21.348 -26.638 1.00 31.84 43 GLY B CA 1
ATOM 851 C C . GLY B 1 20 ? -30.117 21.024 -27.372 1.00 35.38 43 GLY B C 1
ATOM 852 O O . GLY B 1 20 ? -31.145 20.835 -26.746 1.00 29.02 43 GLY B O 1
ATOM 853 N N . SER B 1 21 ? -30.077 20.966 -28.704 1.00 33.57 44 SER B N 1
ATOM 854 C CA . SER B 1 21 ? -31.299 20.844 -29.440 1.00 31.75 44 SER B CA 1
ATOM 855 C C . SER B 1 21 ? -31.882 19.440 -29.280 1.00 28.97 44 SER B C 1
ATOM 856 O O . SER B 1 21 ? -33.094 19.302 -29.156 1.00 29.48 44 SER B O 1
ATOM 859 N N . ASP B 1 22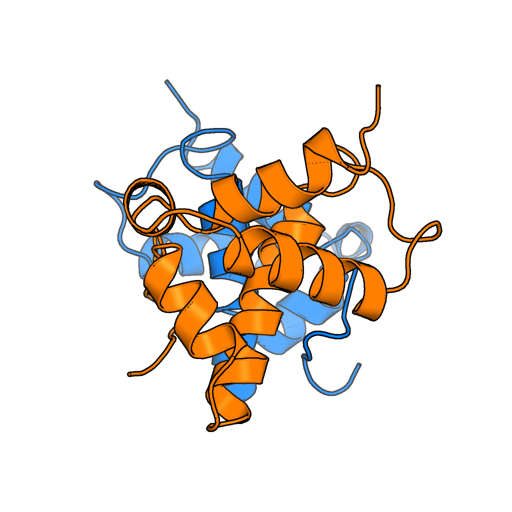 ? -31.043 18.421 -29.194 1.00 28.20 45 ASP B N 1
ATOM 860 C CA . ASP B 1 22 ? -31.507 17.058 -28.925 1.00 27.05 45 ASP B CA 1
ATOM 861 C C . ASP B 1 22 ? -31.949 16.902 -27.476 1.00 27.35 45 ASP B C 1
ATOM 862 O O . ASP B 1 22 ? -32.957 16.281 -27.222 1.00 30.83 45 ASP B O 1
ATOM 867 N N . PHE B 1 23 ? -31.161 17.426 -26.532 1.00 27.44 46 PHE B N 1
ATOM 868 C CA . PHE B 1 23 ? -31.560 17.416 -25.113 1.00 23.69 46 PHE B CA 1
ATOM 869 C C . PHE B 1 23 ? -32.975 17.998 -24.930 1.00 26.25 46 PHE B C 1
ATOM 870 O O . PHE B 1 23 ? -33.834 17.377 -24.305 1.00 24.07 46 PHE B O 1
ATOM 878 N N . PHE B 1 24 ? -33.198 19.192 -25.494 1.00 24.55 47 PHE B N 1
ATOM 879 C CA . PHE B 1 24 ? -34.434 19.902 -25.369 1.00 25.32 47 PHE B CA 1
ATOM 880 C C . PHE B 1 24 ? -35.552 19.167 -26.054 1.00 29.15 47 PHE B C 1
ATOM 881 O O . PHE B 1 24 ? -36.692 19.175 -25.570 1.00 27.25 47 PHE B O 1
ATOM 889 N N . ARG B 1 25 ? -35.249 18.517 -27.167 1.00 29.80 48 ARG B N 1
ATOM 890 C CA . ARG B 1 25 ? -36.279 17.709 -27.793 1.00 32.56 48 ARG B CA 1
ATOM 891 C C . ARG B 1 25 ? -36.723 16.581 -26.902 1.00 29.55 48 ARG B C 1
ATOM 892 O O . ARG B 1 25 ? -37.927 16.392 -26.695 1.00 32.05 48 ARG B O 1
ATOM 900 N N . PHE B 1 26 ? -35.784 15.807 -26.376 1.00 26.01 49 PHE B N 1
ATOM 901 C CA . PHE B 1 26 ? -36.161 14.712 -25.457 1.00 27.08 49 PHE B CA 1
ATOM 902 C C . PHE B 1 26 ? -36.854 15.264 -24.192 1.00 26.84 49 PHE B C 1
ATOM 903 O O . PHE B 1 26 ? -37.848 14.729 -23.744 1.00 24.58 49 PHE B O 1
ATOM 911 N N . TYR B 1 27 ? -36.320 16.365 -23.656 1.00 27.81 50 TYR B N 1
ATOM 912 C CA . TYR B 1 27 ? -36.858 17.043 -22.491 1.00 25.02 50 TYR B CA 1
ATOM 913 C C . TYR B 1 27 ? -38.318 17.458 -22.587 1.00 31.04 50 TYR B C 1
ATOM 914 O O . TYR B 1 27 ? -39.033 17.543 -21.561 1.00 26.51 50 TYR B O 1
ATOM 923 N N . ARG B 1 28 ? -38.777 17.747 -23.805 1.00 32.48 51 ARG B N 1
ATOM 924 C CA . ARG B 1 28 ? -40.188 18.039 -24.006 1.00 34.96 51 ARG B CA 1
ATOM 925 C C . ARG B 1 28 ? -40.926 16.987 -24.871 1.00 37.68 51 ARG B C 1
ATOM 926 O O . ARG B 1 28 ? -42.025 17.211 -25.365 1.00 37.56 51 ARG B O 1
ATOM 934 N N . SER B 1 29 ? -40.319 15.814 -24.996 1.00 34.39 52 SER B N 1
ATOM 935 C CA . SER B 1 29 ? -40.889 14.700 -25.757 1.00 34.67 52 SER B CA 1
ATOM 936 C C . SER B 1 29 ? -42.325 14.284 -25.293 1.00 39.49 52 SER B C 1
ATOM 937 O O . SER B 1 29 ? -42.664 14.311 -24.098 1.00 33.31 52 SER B O 1
ATOM 940 N N . ALA B 1 30 ? -43.166 13.907 -26.252 1.00 36.70 53 ALA B N 1
ATOM 941 C CA . ALA B 1 30 ? -44.448 13.281 -25.957 1.00 39.30 53 ALA B CA 1
ATOM 942 C C . ALA B 1 30 ? -44.144 11.872 -25.424 1.00 35.87 53 ALA B C 1
ATOM 943 O O . ALA B 1 30 ? -44.954 11.290 -24.696 1.00 42.13 53 ALA B O 1
ATOM 945 N N . ASP B 1 31 ? -42.989 11.308 -25.789 1.00 31.52 54 ASP B N 1
ATOM 946 C CA . ASP B 1 31 ? -42.597 9.985 -25.262 1.00 31.83 54 ASP B CA 1
ATOM 947 C C . ASP B 1 31 ? -42.006 10.194 -23.836 1.00 37.62 54 ASP B C 1
ATOM 948 O O . ASP B 1 31 ? -40.837 10.641 -23.690 1.00 30.43 54 ASP B O 1
ATOM 953 N N . LYS B 1 32 ? -42.799 9.913 -22.796 1.00 37.52 55 LYS B N 1
ATOM 954 C CA . LYS B 1 32 ? -42.349 10.138 -21.391 1.00 35.87 55 LYS B CA 1
ATOM 955 C C . LYS B 1 32 ? -41.091 9.347 -20.956 1.00 37.56 55 LYS B C 1
ATOM 956 O O . LYS B 1 32 ? -40.408 9.724 -19.989 1.00 40.18 55 LYS B O 1
ATOM 962 N N . GLN B 1 33 ? -40.787 8.255 -21.648 1.00 35.67 56 GLN B N 1
ATOM 963 C CA . GLN B 1 33 ? -39.567 7.529 -21.399 1.00 36.58 56 GLN B CA 1
ATOM 964 C C . GLN B 1 33 ? -38.311 8.347 -21.817 1.00 36.86 56 GLN B C 1
ATOM 965 O O . GLN B 1 33 ? -37.280 8.299 -21.146 1.00 32.41 56 GLN B O 1
ATOM 971 N N . GLU B 1 34 ? -38.401 9.052 -22.948 1.00 34.26 57 GLU B N 1
ATOM 972 C CA . GLU B 1 34 ? -37.303 9.890 -23.460 1.00 30.42 57 GLU B CA 1
ATOM 973 C C . GLU B 1 34 ? -37.257 11.078 -22.542 1.00 25.70 57 GLU B C 1
ATOM 974 O O . GLU B 1 34 ? -36.167 11.507 -22.248 1.00 26.17 57 GLU B O 1
ATOM 980 N N . LYS B 1 35 ? -38.422 11.603 -22.106 1.00 25.97 58 LYS B N 1
ATOM 981 C CA . LYS B 1 35 ? -38.521 12.802 -21.174 1.00 26.68 58 LYS B CA 1
ATOM 982 C C . LYS B 1 35 ? -37.774 12.462 -19.858 1.00 26.24 58 LYS B C 1
ATOM 983 O O . LYS B 1 35 ? -36.936 13.253 -19.378 1.00 26.13 58 LYS B O 1
ATOM 989 N N . GLU B 1 36 ? -38.059 11.288 -19.296 1.00 22.95 59 GLU B N 1
ATOM 990 C CA . GLU B 1 36 ? -37.382 10.837 -18.096 1.00 23.77 59 GLU B CA 1
ATOM 991 C C . GLU B 1 36 ? -35.865 10.639 -18.268 1.00 29.58 59 GLU B C 1
ATOM 992 O O . GLU B 1 36 ? -35.106 11.055 -17.395 1.00 26.68 59 GLU B O 1
ATOM 998 N N . LYS B 1 37 ? -35.424 10.009 -19.372 1.00 26.50 60 LYS B N 1
ATOM 999 C CA . LYS B 1 37 ? -33.981 9.948 -19.660 1.00 24.28 60 LYS B CA 1
ATOM 1000 C C . LYS B 1 37 ? -33.322 11.326 -19.764 1.00 23.93 60 LYS B C 1
ATOM 1001 O O . LYS B 1 37 ? -32.248 11.542 -19.223 1.00 24.29 60 LYS B O 1
ATOM 1007 N N . ALA B 1 38 ? -33.993 12.271 -20.412 1.00 22.75 61 ALA B N 1
ATOM 1008 C CA . ALA B 1 38 ? -33.439 13.652 -20.547 1.00 22.48 61 ALA B CA 1
ATOM 1009 C C . ALA B 1 38 ? -33.329 14.240 -19.165 1.00 22.38 61 ALA B C 1
ATOM 1010 O O . ALA B 1 38 ? -32.377 14.959 -18.854 1.00 19.64 61 ALA B O 1
ATOM 1012 N N . ARG B 1 39 ? -34.305 13.926 -18.309 1.00 19.56 62 ARG B N 1
ATOM 1013 C CA . ARG B 1 39 ? -34.264 14.484 -16.974 1.00 20.54 62 ARG B CA 1
ATOM 1014 C C . ARG B 1 39 ? -33.207 13.823 -16.102 1.00 18.98 62 ARG B C 1
ATOM 1015 O O . ARG B 1 39 ? -32.692 14.458 -15.133 1.00 21.78 62 ARG B O 1
ATOM 1023 N N . ILE B 1 40 ? -32.929 12.560 -16.346 1.00 19.42 63 ILE B N 1
ATOM 1024 C CA . ILE B 1 40 ? -31.822 11.926 -15.625 1.00 21.70 63 ILE B CA 1
ATOM 1025 C C . ILE B 1 40 ? -30.446 12.455 -16.107 1.00 20.34 63 ILE B C 1
ATOM 1026 O O . ILE B 1 40 ? -29.548 12.612 -15.332 1.00 22.47 63 ILE B O 1
ATOM 1031 N N . TYR B 1 41 ? -30.306 12.674 -17.386 1.00 19.45 64 TYR B N 1
ATOM 1032 C CA . TYR B 1 41 ? -29.163 13.430 -17.913 1.00 23.34 64 TYR B CA 1
ATOM 1033 C C . TYR B 1 41 ? -28.973 14.769 -17.216 1.00 22.85 64 TYR B C 1
ATOM 1034 O O . TYR B 1 41 ? -27.835 15.079 -16.757 1.00 22.85 64 TYR B O 1
ATOM 1043 N N . LEU B 1 42 ? -30.069 15.516 -17.081 1.00 21.12 65 LEU B N 1
ATOM 1044 C CA . LEU B 1 42 ? -30.078 16.822 -16.378 1.00 21.27 65 LEU B CA 1
ATOM 1045 C C . LEU B 1 42 ? -29.673 16.661 -14.880 1.00 21.05 65 LEU B C 1
ATOM 1046 O O . LEU B 1 42 ? -28.820 17.394 -14.358 1.00 22.51 65 LEU B O 1
ATOM 1051 N N . LEU B 1 43 ? -30.183 15.611 -14.261 1.00 20.98 66 LEU B N 1
ATOM 1052 C CA . LEU B 1 43 ? -29.761 15.227 -12.904 1.00 21.63 66 LEU B CA 1
ATOM 1053 C C . LEU B 1 43 ? -28.237 15.016 -12.790 1.00 22.81 66 LEU B C 1
ATOM 1054 O O . LEU B 1 43 ? -27.618 15.475 -11.808 1.00 26.01 66 LEU B O 1
ATOM 1059 N N . GLY B 1 44 ? -27.621 14.280 -13.729 1.00 22.06 67 GLY B N 1
ATOM 1060 C CA . GLY B 1 44 ? -26.120 14.137 -13.640 1.00 20.89 67 GLY B CA 1
ATOM 1061 C C . GLY B 1 44 ? -25.497 15.538 -13.778 1.00 21.32 67 GLY B C 1
ATOM 1062 O O . GLY B 1 44 ? -24.552 15.848 -13.058 1.00 24.30 67 GLY B O 1
ATOM 1063 N N . VAL B 1 45 ? -25.985 16.375 -14.703 1.00 22.83 68 VAL B N 1
ATOM 1064 C CA . VAL B 1 45 ? -25.435 17.761 -14.856 1.00 22.49 68 VAL B CA 1
ATOM 1065 C C . VAL B 1 45 ? -25.597 18.605 -13.545 1.00 26.07 68 VAL B C 1
ATOM 1066 O O . VAL B 1 45 ? -24.637 19.249 -13.050 1.00 26.52 68 VAL B O 1
ATOM 1070 N N . LEU B 1 46 ? -26.789 18.599 -12.980 1.00 21.09 69 LEU B N 1
ATOM 1071 C CA . LEU B 1 46 ? -27.022 19.340 -11.759 1.00 24.94 69 LEU B CA 1
ATOM 1072 C C . LEU B 1 46 ? -26.118 18.849 -10.651 1.00 24.36 69 LEU B C 1
ATOM 1073 O O . LEU B 1 46 ? -25.590 19.674 -9.876 1.00 27.03 69 LEU B O 1
ATOM 1078 N N . ASP B 1 47 ? -26.012 17.540 -10.495 1.00 23.47 70 ASP B N 1
ATOM 1079 C CA . ASP B 1 47 ? -25.326 17.011 -9.329 1.00 23.00 70 ASP B CA 1
ATOM 1080 C C . ASP B 1 47 ? -23.861 17.365 -9.450 1.00 24.22 70 ASP B C 1
ATOM 1081 O O . ASP B 1 47 ? -23.189 17.550 -8.420 1.00 28.41 70 ASP B O 1
ATOM 1086 N N . ALA B 1 48 ? -23.372 17.411 -10.699 1.00 24.45 71 ALA B N 1
ATOM 1087 C CA . ALA B 1 48 ? -21.955 17.680 -11.023 1.00 27.10 71 ALA B CA 1
ATOM 1088 C C . ALA B 1 48 ? -21.529 19.156 -10.806 1.00 29.38 71 ALA B C 1
ATOM 1089 O O . ALA B 1 48 ? -20.345 19.455 -10.690 1.00 25.81 71 ALA B O 1
ATOM 1091 N N . THR B 1 49 ? -22.494 20.059 -10.764 1.00 24.46 72 THR B N 1
ATOM 1092 C CA . THR B 1 49 ? -22.190 21.482 -10.784 1.00 27.15 72 THR B CA 1
ATOM 1093 C C . THR B 1 49 ? -22.755 22.192 -9.577 1.00 28.16 72 THR B C 1
ATOM 1094 O O . THR B 1 49 ? -22.402 23.330 -9.273 1.00 32.50 72 THR B O 1
ATOM 1098 N N . GLU B 1 50 ? -23.652 21.558 -8.873 1.00 27.09 73 GLU B N 1
ATOM 1099 C CA . GLU B 1 50 ? -24.314 22.246 -7.809 1.00 33.88 73 GLU B CA 1
ATOM 1100 C C . GLU B 1 50 ? -23.278 22.605 -6.763 1.00 42.60 73 GLU B C 1
ATOM 1101 O O . GLU B 1 50 ? -22.506 21.736 -6.365 1.00 36.82 73 GLU B O 1
ATOM 1107 N N . GLY B 1 51 ? -23.242 23.882 -6.354 1.00 43.94 74 GLY B N 1
ATOM 1108 C CA . GLY B 1 51 ? -22.363 24.321 -5.273 1.00 44.24 74 GLY B CA 1
ATOM 1109 C C . GLY B 1 51 ? -21.008 24.679 -5.789 1.00 45.40 74 GLY B C 1
ATOM 1110 O O . GLY B 1 51 ? -20.089 25.016 -5.020 1.00 52.30 74 GLY B O 1
ATOM 1111 N N . LYS B 1 52 ? -20.871 24.589 -7.099 1.00 40.47 75 LYS B N 1
ATOM 1112 C CA . LYS B 1 52 ? -19.647 24.982 -7.770 1.00 41.54 75 LYS B CA 1
ATOM 1113 C C . LYS B 1 52 ? -20.020 26.193 -8.600 1.00 50.55 75 LYS B C 1
ATOM 1114 O O . LYS B 1 52 ? -19.618 27.314 -8.294 1.00 55.53 75 LYS B O 1
ATOM 1120 N N . SER B 1 53 ? -20.854 26.003 -9.608 1.00 38.65 76 SER B N 1
ATOM 1121 C CA . SER B 1 53 ? -21.171 27.139 -10.453 1.00 41.50 76 SER B CA 1
ATOM 1122 C C . SER B 1 53 ? -22.611 27.686 -10.219 1.00 42.31 76 SER B C 1
ATOM 1123 O O . SER B 1 53 ? -22.980 28.693 -10.803 1.00 47.64 76 SER B O 1
ATOM 1126 N N . TRP B 1 54 ? -23.415 27.026 -9.369 1.00 39.08 77 TRP B N 1
ATOM 1127 C CA . TRP B 1 54 ? -24.753 27.519 -9.020 1.00 38.34 77 TRP B CA 1
ATOM 1128 C C . TRP B 1 54 ? -25.081 26.921 -7.655 1.00 41.68 77 TRP B C 1
ATOM 1129 O O . TRP B 1 54 ? -24.545 25.872 -7.285 1.00 41.57 77 TRP B O 1
ATOM 1140 N N . CYS B 1 55 ? -25.959 27.569 -6.891 1.00 42.31 78 CYS B N 1
ATOM 1141 C CA . CYS B 1 55 ? -26.282 27.191 -5.518 1.00 43.18 78 CYS B CA 1
ATOM 1142 C C . CYS B 1 55 ? -27.809 27.348 -5.298 1.00 52.86 78 CYS B C 1
ATOM 1143 O O . CYS B 1 55 ? -28.322 28.344 -5.769 1.00 56.81 78 CYS B O 1
ATOM 1146 N N . GLN B 1 56 ? -28.579 26.447 -4.646 1.00 50.94 79 GLN B N 1
ATOM 1147 C CA . GLN B 1 56 ? -28.185 25.193 -4.020 1.00 63.36 79 GLN B CA 1
ATOM 1148 C C . GLN B 1 56 ? -29.388 24.231 -4.011 1.00 67.80 79 GLN B C 1
ATOM 1149 O O . GLN B 1 56 ? -30.472 24.602 -4.454 1.00 72.88 79 GLN B O 1
ATOM 1155 N N . TYR B 1 57 ? -29.210 23.013 -3.493 1.00 68.64 80 TYR B N 1
ATOM 1156 C CA . TYR B 1 57 ? -30.319 22.026 -3.411 1.00 76.29 80 TYR B CA 1
ATOM 1157 C C . TYR B 1 57 ? -31.431 22.213 -2.330 1.00 79.09 80 TYR B C 1
ATOM 1158 O O . TYR B 1 57 ? -32.612 22.029 -2.642 1.00 80.72 80 TYR B O 1
ATOM 1167 N N . SER B 1 58 ? -31.071 22.531 -1.078 1.00 73.42 81 SER B N 1
ATOM 1168 C CA . SER B 1 58 ? -32.067 22.765 0.014 1.00 69.23 81 SER B CA 1
ATOM 1169 C C . SER B 1 58 ? -32.727 24.158 -0.067 1.00 69.37 81 SER B C 1
ATOM 1170 O O . SER B 1 58 ? -33.750 24.434 0.582 1.00 50.13 81 SER B O 1
ATOM 1173 N N . GLN B 1 59 ? -32.144 25.029 -0.885 1.00 72.36 82 GLN B N 1
ATOM 1174 C CA . GLN B 1 59 ? -32.837 26.245 -1.290 1.00 80.38 82 GLN B CA 1
ATOM 1175 C C . GLN B 1 59 ? -33.903 26.019 -2.440 1.00 83.71 82 GLN B C 1
ATOM 1176 O O . GLN B 1 59 ? -34.809 26.847 -2.595 1.00 91.93 82 GLN B O 1
ATOM 1182 N N . LEU B 1 60 ? -33.824 24.918 -3.216 1.00 67.05 83 LEU B N 1
ATOM 1183 C CA . LEU B 1 60 ? -34.663 24.757 -4.419 1.00 55.41 83 LEU B CA 1
ATOM 1184 C C . LEU B 1 60 ? -35.203 23.374 -4.637 1.00 45.23 83 LEU B C 1
ATOM 1185 O O . LEU B 1 60 ? -34.461 22.399 -4.554 1.00 48.15 83 LEU B O 1
ATOM 1190 N N . GLN B 1 61 ? -36.498 23.307 -4.960 1.00 32.66 84 GLN B N 1
ATOM 1191 C CA . GLN B 1 61 ? -37.174 22.083 -5.396 1.00 29.48 84 GLN B CA 1
ATOM 1192 C C . GLN B 1 61 ? -36.631 21.670 -6.735 1.00 26.21 84 GLN B C 1
ATOM 1193 O O . GLN B 1 61 ? -36.300 22.489 -7.542 1.00 25.27 84 GLN B O 1
ATOM 1199 N N . THR B 1 62 ? -36.550 20.387 -6.969 1.00 25.36 85 THR B N 1
ATOM 1200 C CA . THR B 1 62 ? -36.158 19.914 -8.251 1.00 26.13 85 THR B CA 1
ATOM 1201 C C . THR B 1 62 ? -37.100 20.397 -9.371 1.00 27.55 85 THR B C 1
ATOM 1202 O O . THR B 1 62 ? -36.612 20.765 -10.461 1.00 27.73 85 THR B O 1
ATOM 1206 N N . VAL B 1 63 ? -38.432 20.422 -9.132 1.00 26.04 86 VAL B N 1
ATOM 1207 C CA . VAL B 1 63 ? -39.365 20.977 -10.161 1.00 25.85 86 VAL B CA 1
ATOM 1208 C C . VAL B 1 63 ? -39.029 22.431 -10.572 1.00 24.56 86 VAL B C 1
ATOM 1209 O O . VAL B 1 63 ? -39.168 22.851 -11.733 1.00 25.95 86 VAL B O 1
ATOM 1213 N N . THR B 1 64 ? -38.573 23.239 -9.617 1.00 25.17 87 THR B N 1
ATOM 1214 C CA . THR B 1 64 ? -38.176 24.609 -9.895 1.00 21.24 87 THR B CA 1
ATOM 1215 C C . THR B 1 64 ? -36.962 24.660 -10.786 1.00 23.62 87 THR B C 1
ATOM 1216 O O . THR B 1 64 ? -36.862 25.487 -11.714 1.00 23.72 87 THR B O 1
ATOM 1220 N N . LEU B 1 65 ? -36.002 23.792 -10.514 1.00 24.04 88 LEU B N 1
ATOM 1221 C CA . LEU B 1 65 ? -34.789 23.703 -11.360 1.00 23.93 88 LEU B CA 1
ATOM 1222 C C . LEU B 1 65 ? -35.185 23.226 -12.766 1.00 24.03 88 LEU B C 1
ATOM 1223 O O . LEU B 1 65 ? -34.748 23.825 -13.775 1.00 23.44 88 LEU B O 1
ATOM 1228 N N . GLN B 1 66 ? -36.018 22.169 -12.844 1.00 21.61 89 GLN B N 1
ATOM 1229 C CA . GLN B 1 66 ? -36.467 21.694 -14.172 1.00 20.24 89 GLN B CA 1
ATOM 1230 C C . GLN B 1 66 ? -37.263 22.749 -14.967 1.00 20.29 89 GLN B C 1
ATOM 1231 O O . GLN B 1 66 ? -37.117 22.884 -16.182 1.00 22.82 89 GLN B O 1
ATOM 1237 N N . GLU B 1 67 ? -38.143 23.470 -14.306 1.00 21.66 90 GLU B N 1
ATOM 1238 C CA . GLU B 1 67 ? -38.905 24.538 -14.981 1.00 22.94 90 GLU B CA 1
ATOM 1239 C C . GLU B 1 67 ? -37.994 25.671 -15.412 1.00 27.04 90 GLU B C 1
ATOM 1240 O O . GLU B 1 67 ? -38.136 26.180 -16.554 1.00 23.79 90 GLU B O 1
ATOM 1246 N N . PHE B 1 68 ? -37.060 26.088 -14.530 1.00 26.93 91 PHE B N 1
ATOM 1247 C CA . PHE B 1 68 ? -36.101 27.094 -14.977 1.00 31.71 91 PHE B CA 1
ATOM 1248 C C . PHE B 1 68 ? -35.229 26.615 -16.157 1.00 28.07 91 PHE B C 1
ATOM 1249 O O . PHE B 1 68 ? -34.996 27.355 -17.090 1.00 30.96 91 PHE B O 1
ATOM 1257 N N . VAL B 1 69 ? -34.825 25.345 -16.186 1.00 25.73 92 VAL B N 1
ATOM 1258 C CA . VAL B 1 69 ? -34.084 24.851 -17.384 1.00 25.28 92 VAL B CA 1
ATOM 1259 C C . VAL B 1 69 ? -34.990 24.876 -18.631 1.00 26.95 92 VAL B C 1
ATOM 1260 O O . VAL B 1 69 ? -34.577 25.294 -19.742 1.00 26.40 92 VAL B O 1
ATOM 1264 N N . PHE B 1 70 ? -36.235 24.463 -18.456 1.00 26.77 93 PHE B N 1
ATOM 1265 C CA . PHE B 1 70 ? -37.154 24.531 -19.567 1.00 25.68 93 PHE B CA 1
ATOM 1266 C C . PHE B 1 70 ? -37.293 25.955 -20.136 1.00 26.17 93 PHE B C 1
ATOM 1267 O O . PHE B 1 70 ? -37.171 26.116 -21.356 1.00 27.01 93 PHE B O 1
ATOM 1275 N N . GLU B 1 71 ? -37.549 26.949 -19.297 1.00 25.61 94 GLU B N 1
ATOM 1276 C CA . GLU B 1 71 ? -37.786 28.349 -19.726 1.00 29.61 94 GLU B CA 1
ATOM 1277 C C . GLU B 1 71 ? -36.527 28.861 -20.399 1.00 33.28 94 GLU B C 1
ATOM 1278 O O . GLU B 1 71 ? -36.608 29.509 -21.474 1.00 31.26 94 GLU B O 1
ATOM 1284 N N . PHE B 1 72 ? -35.368 28.564 -19.787 1.00 27.96 95 PHE B N 1
ATOM 1285 C CA . PHE B 1 72 ? -34.126 28.997 -20.393 1.00 29.14 95 PHE B CA 1
ATOM 1286 C C . PHE B 1 72 ? -33.941 28.446 -21.800 1.00 27.12 95 PHE B C 1
ATOM 1287 O O . PHE B 1 72 ? -33.544 29.196 -22.683 1.00 28.23 95 PHE B O 1
ATOM 1295 N N . PHE B 1 73 ? -34.168 27.140 -22.028 1.00 26.77 96 PHE B N 1
ATOM 1296 C CA . PHE B 1 73 ? -33.974 26.536 -23.355 1.00 25.70 96 PHE B CA 1
ATOM 1297 C C . PHE B 1 73 ? -35.033 26.985 -24.346 1.00 34.32 96 PHE B C 1
ATOM 1298 O O . PHE B 1 73 ? -34.774 27.043 -25.577 1.00 29.89 96 PHE B O 1
ATOM 1306 N N . ASN B 1 74 ? -36.241 27.240 -23.811 1.00 28.26 97 ASN B N 1
ATOM 1307 C CA . ASN B 1 74 ? -37.348 27.637 -24.621 1.00 31.55 97 ASN B CA 1
ATOM 1308 C C . ASN B 1 74 ? -37.145 29.051 -25.232 1.00 32.73 97 ASN B C 1
ATOM 1309 O O . ASN B 1 74 ? -37.647 29.312 -26.306 1.00 30.37 97 ASN B O 1
ATOM 1314 N N . LYS B 1 75 ? -36.406 29.921 -24.562 1.00 29.66 98 LYS B N 1
ATOM 1315 C CA . LYS B 1 75 ? -36.111 31.275 -25.075 1.00 32.23 98 LYS B CA 1
ATOM 1316 C C . LYS B 1 75 ? -34.848 31.311 -25.985 1.00 33.97 98 LYS B C 1
ATOM 1317 O O . LYS B 1 75 ? -34.565 32.315 -26.631 1.00 29.42 98 L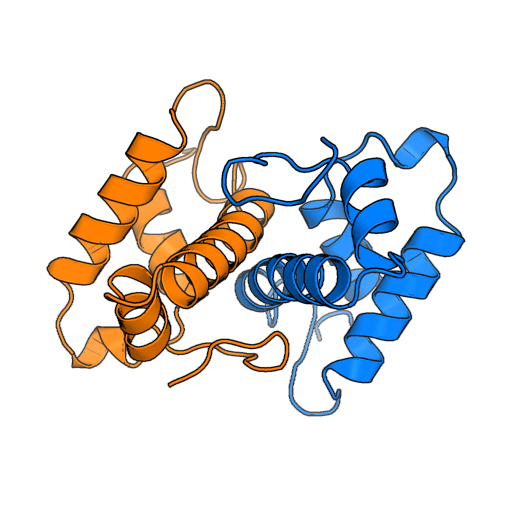YS B O 1
ATOM 1323 N N . LEU B 1 76 ? -34.100 30.215 -26.053 1.00 28.10 99 LEU B N 1
ATOM 1324 C CA . LEU B 1 76 ? -32.779 30.233 -26.697 1.00 31.61 99 LEU B CA 1
ATOM 1325 C C . LEU B 1 76 ? -32.880 30.301 -28.252 1.00 33.95 99 LEU B C 1
ATOM 1326 O O . LEU B 1 76 ? -33.763 29.674 -28.869 1.00 29.61 99 LEU B O 1
ATOM 1331 N N . PRO B 1 77 ? -31.977 31.062 -28.914 1.00 31.27 100 PRO B N 1
ATOM 1332 C CA . PRO B 1 77 ? -32.085 31.024 -30.396 1.00 29.55 100 PRO B CA 1
ATOM 1333 C C . PRO B 1 77 ? -31.537 29.689 -30.879 1.00 29.48 100 PRO B C 1
ATOM 1334 O O . PRO B 1 77 ? -30.734 29.083 -30.162 1.00 28.63 100 PRO B O 1
ATOM 1338 N N . ALA B 1 78 ? -31.921 29.201 -32.056 1.00 29.54 101 ALA B N 1
ATOM 1339 C CA . ALA B 1 78 ? -31.320 27.941 -32.571 1.00 33.69 101 ALA B CA 1
ATOM 1340 C C . ALA B 1 78 ? -29.765 27.972 -32.688 1.00 36.84 101 ALA B C 1
ATOM 1341 O O . ALA B 1 78 ? -29.081 26.975 -32.406 1.00 31.30 101 ALA B O 1
ATOM 1343 N N . ALA B 1 79 ? -29.189 29.130 -33.062 1.00 33.99 102 ALA B N 1
ATOM 1344 C CA . ALA B 1 79 ? -27.708 29.279 -33.050 1.00 32.16 102 ALA B CA 1
ATOM 1345 C C . ALA B 1 79 ? -27.098 28.779 -31.719 1.00 34.12 102 ALA B C 1
ATOM 1346 O O . ALA B 1 79 ? -26.048 28.145 -31.699 1.00 34.69 102 ALA B O 1
ATOM 1348 N N . ARG B 1 80 ? -27.752 29.071 -30.593 1.00 31.08 103 ARG B N 1
ATOM 1349 C CA . ARG B 1 80 ? -27.239 28.605 -29.316 1.00 31.92 103 ARG B CA 1
ATOM 1350 C C . ARG B 1 80 ? -27.683 27.165 -28.959 1.00 32.79 103 ARG B C 1
ATOM 1351 O O . ARG B 1 80 ? -26.964 26.442 -28.269 1.00 33.34 103 ARG B O 1
ATOM 1359 N N . LEU B 1 81 ? -28.856 26.758 -29.420 1.00 36.15 104 LEU B N 1
ATOM 1360 C CA . LEU B 1 81 ? -29.379 25.397 -29.121 1.00 39.90 104 LEU B CA 1
ATOM 1361 C C . LEU B 1 81 ? -28.459 24.337 -29.642 1.00 39.08 104 LEU B C 1
ATOM 1362 O O . LEU B 1 81 ? -28.342 23.215 -29.085 1.00 39.87 104 LEU B O 1
ATOM 1367 N N . HIS B 1 82 ? -27.822 24.667 -30.749 1.00 41.02 105 HIS B N 1
ATOM 1368 C CA . HIS B 1 82 ? -26.984 23.664 -31.417 1.00 41.21 105 HIS B CA 1
ATOM 1369 C C . HIS B 1 82 ? -25.721 23.406 -30.675 1.00 34.08 105 HIS B C 1
ATOM 1370 O O . HIS B 1 82 ? -25.072 22.410 -30.915 1.00 36.52 105 HIS B O 1
ATOM 1377 N N . GLU B 1 83 ? -25.378 24.260 -29.714 1.00 38.13 106 GLU B N 1
ATOM 1378 C CA . GLU B 1 83 ? -24.203 24.031 -28.832 1.00 34.51 106 GLU B CA 1
ATOM 1379 C C . GLU B 1 83 ? -24.412 22.878 -27.832 1.00 39.20 106 GLU B C 1
ATOM 1380 O O . GLU B 1 83 ? -25.499 22.284 -27.798 1.00 36.43 106 GLU B O 1
ATOM 1386 N N . ARG B 1 84 ? -23.400 22.553 -27.027 1.00 35.92 107 ARG B N 1
ATOM 1387 C CA . ARG B 1 84 ? -23.500 21.429 -26.092 1.00 38.70 107 ARG B CA 1
ATOM 1388 C C . ARG B 1 84 ? -24.478 21.729 -24.954 1.00 37.44 107 ARG B C 1
ATOM 1389 O O . ARG B 1 84 ? -24.490 22.839 -24.396 1.00 33.58 107 ARG B O 1
ATOM 1397 N N . ALA B 1 85 ? -25.283 20.721 -24.610 1.00 35.97 108 ALA B N 1
ATOM 1398 C CA . ALA B 1 85 ? -26.374 20.841 -23.634 1.00 30.56 108 ALA B CA 1
ATOM 1399 C C . ALA B 1 85 ? -25.867 21.220 -22.254 1.00 35.05 108 ALA B C 1
ATOM 1400 O O . ALA B 1 85 ? -26.374 22.156 -21.624 1.00 32.86 108 ALA B O 1
ATOM 1402 N N . ALA B 1 86 ? -24.829 20.520 -21.778 1.00 34.22 109 ALA B N 1
ATOM 1403 C CA . ALA B 1 86 ? -24.449 20.646 -20.370 1.00 31.94 109 ALA B CA 1
ATOM 1404 C C . ALA B 1 86 ? -23.972 22.021 -19.995 1.00 32.26 109 ALA B C 1
ATOM 1405 O O . ALA B 1 86 ? -24.436 22.594 -18.973 1.00 32.29 109 ALA B O 1
ATOM 1407 N N . PRO B 1 87 ? -23.105 22.614 -20.833 1.00 35.80 110 PRO B N 1
ATOM 1408 C CA . PRO B 1 87 ? -22.740 23.987 -20.538 1.00 35.68 110 PRO B CA 1
ATOM 1409 C C . PRO B 1 87 ? -23.926 24.978 -20.646 1.00 35.65 110 PRO B C 1
ATOM 1410 O O . PRO B 1 87 ? -24.018 25.934 -19.864 1.00 34.12 110 PRO B O 1
ATOM 1414 N N . LEU B 1 88 ? -24.859 24.715 -21.537 1.00 33.64 111 LEU B N 1
ATOM 1415 C CA . LEU B 1 88 ? -26.085 25.511 -21.541 1.00 33.28 111 LEU B CA 1
ATOM 1416 C C . LEU B 1 88 ? -26.938 25.387 -20.268 1.00 29.17 111 LEU B C 1
ATOM 1417 O O . LEU B 1 88 ? -27.352 26.409 -19.677 1.00 29.93 111 LEU B O 1
ATOM 1422 N N . ILE B 1 89 ? -27.210 24.157 -19.823 1.00 29.74 112 ILE B N 1
ATOM 1423 C CA . ILE B 1 89 ? -27.866 23.978 -18.528 1.00 27.42 112 ILE B CA 1
ATOM 1424 C C . ILE B 1 89 ? -27.120 24.748 -17.435 1.00 34.42 112 ILE B C 1
ATOM 1425 O O . ILE B 1 89 ? -27.693 25.504 -16.651 1.00 34.77 112 ILE B O 1
ATOM 1430 N N . GLU B 1 90 ? -25.813 24.535 -17.353 1.00 37.65 113 GLU B N 1
ATOM 1431 C CA . GLU B 1 90 ? -25.062 25.140 -16.261 1.00 41.69 113 GLU B CA 1
ATOM 1432 C C . GLU B 1 90 ? -25.177 26.686 -16.295 1.00 42.80 113 GLU B C 1
ATOM 1433 O O . GLU B 1 90 ? -25.305 27.327 -15.217 1.00 37.25 113 GLU B O 1
ATOM 1439 N N . GLU B 1 91 ? -25.146 27.251 -17.518 1.00 40.23 114 GLU B N 1
ATOM 1440 C CA . GLU B 1 91 ? -25.430 28.673 -17.782 1.00 43.46 114 GLU B CA 1
ATOM 1441 C C . GLU B 1 91 ? -26.847 29.107 -17.304 1.00 43.10 114 GLU B C 1
ATOM 1442 O O . GLU B 1 91 ? -26.988 30.138 -16.637 1.00 55.59 114 GLU B O 1
ATOM 1448 N N . ALA B 1 92 ? -27.880 28.331 -17.615 1.00 41.98 115 ALA B N 1
ATOM 1449 C CA . ALA B 1 92 ? -29.210 28.569 -17.051 1.00 42.27 115 ALA B CA 1
ATOM 1450 C C . ALA B 1 92 ? -29.037 28.822 -15.555 1.00 49.61 115 ALA B C 1
ATOM 1451 O O . ALA B 1 92 ? -29.398 29.880 -15.039 1.00 48.90 115 ALA B O 1
ATOM 1453 N N . LEU B 1 93 ? -28.408 27.873 -14.878 1.00 43.74 116 LEU B N 1
ATOM 1454 C CA . LEU B 1 93 ? -28.400 27.873 -13.424 1.00 41.56 116 LEU B CA 1
ATOM 1455 C C . LEU B 1 93 ? -27.474 28.922 -12.778 1.00 37.73 116 LEU B C 1
ATOM 1456 O O . LEU B 1 93 ? -27.806 29.482 -11.745 1.00 36.66 116 LEU B O 1
ATOM 1461 N N . ALA B 1 94 ? -26.330 29.185 -13.403 1.00 45.91 117 ALA B N 1
ATOM 1462 C CA . ALA B 1 94 ? -25.310 30.116 -12.884 1.00 50.35 117 ALA B CA 1
ATOM 1463 C C . ALA B 1 94 ? -25.805 31.573 -12.834 1.00 61.36 117 ALA B C 1
ATOM 1464 O O . ALA B 1 94 ? -25.862 32.188 -11.756 1.00 62.08 117 ALA B O 1
ATOM 1466 N N . THR B 1 95 ? -26.147 32.116 -14.004 1.00 63.45 118 THR B N 1
ATOM 1467 C CA . THR B 1 95 ? -26.741 33.458 -14.114 1.00 65.49 118 THR B CA 1
ATOM 1468 C C . THR B 1 95 ? -27.870 33.664 -13.073 1.00 66.44 118 THR B C 1
ATOM 1469 O O . THR B 1 95 ? -27.859 34.649 -12.318 1.00 69.47 118 THR B O 1
ATOM 1473 N N . ARG B 1 96 ? -28.793 32.703 -13.018 1.00 54.31 119 ARG B N 1
ATOM 1474 C CA . ARG B 1 96 ? -29.968 32.739 -12.154 1.00 50.81 119 ARG B CA 1
ATOM 1475 C C . ARG B 1 96 ? -29.768 32.431 -10.652 1.00 58.33 119 ARG B C 1
ATOM 1476 O O . ARG B 1 96 ? -30.473 33.017 -9.831 1.00 58.05 119 ARG B O 1
ATOM 1484 N N . PHE B 1 97 ? -28.884 31.487 -10.284 1.00 50.24 120 PHE B N 1
ATOM 1485 C CA . PHE B 1 97 ? -28.682 31.138 -8.857 1.00 44.45 120 PHE B CA 1
ATOM 1486 C C . PHE B 1 97 ? -27.208 31.133 -8.494 1.00 47.29 120 PHE B C 1
ATOM 1487 O O . PHE B 1 97 ? -26.648 30.062 -8.146 1.00 44.26 120 PHE B O 1
ATOM 1495 N N . PRO B 1 98 ? -26.554 32.298 -8.554 1.00 46.52 121 PRO B N 1
ATOM 1496 C CA . PRO B 1 98 ? -25.118 32.167 -8.457 1.00 48.18 121 PRO B CA 1
ATOM 1497 C C . PRO B 1 98 ? -24.700 31.842 -7.049 1.00 51.54 121 PRO B C 1
ATOM 1498 O O . PRO B 1 98 ? -25.511 31.914 -6.102 1.00 46.83 121 PRO B O 1
ATOM 1502 N N . CYS B 1 99 ? -23.460 31.394 -6.931 1.00 60.39 122 CYS B N 1
ATOM 1503 C CA . CYS B 1 99 ? -22.887 31.142 -5.623 1.00 62.12 122 CYS B CA 1
ATOM 1504 C C . CYS B 1 99 ? -22.263 32.431 -5.049 1.00 65.26 122 CYS B C 1
ATOM 1505 O O . CYS B 1 99 ? -22.399 32.704 -3.857 1.00 55.62 122 CYS B O 1
ATOM 1508 N N . LYS B 1 100 ? -21.632 33.220 -5.930 1.00 72.12 123 LYS B N 1
ATOM 1509 C CA . LYS B 1 100 ? -20.921 34.477 -5.605 1.00 76.03 123 LYS B CA 1
ATOM 1510 C C . LYS B 1 100 ? -19.727 34.247 -4.670 1.00 79.45 123 LYS B C 1
ATOM 1511 O O . LYS B 1 100 ? -19.261 35.168 -3.986 1.00 76.98 123 LYS B O 1
#

CATH classification: 1.10.890.40

Radius of gyration: 15.41 Å; Cα contacts (8 Å, |Δi|>4): 265; chains: 2; bounding box: 42×41×37 Å

InterPro domains:
  IPR041238 Rap1a immunity protein [PF18602] (29-99)

Secondary structure (DSSP, 8-state):
--S--TT-TT-BHHHHHHHHT-SSHHHHHHHHHHHHHHHHHHBTTTB--TTTS-HHHHHHHHHHHHHTS-GGGTTSBHHHHHHHHHHHHS---/----TT--S-BHHHHHHHHT-SSHHHHHHHHHHHHHHHHHHBTTTB--STTS-HHHHHHHHHHHHHS--HHHHTSBHHHHHHHHHHHHS---

B-factor: mean 37.71, std 16.2, range [17.68, 101.96]

Nearest PDB structures (foldseek):
  3zfi-assembly1_B  TM=9.961E-01  e=3.599E-14  Serratia marcescens
  6ijf-assembly1_A  TM=9.047E-01  e=4.452E-05  Agrobacterium tumefaciens
  7lq4-assembly1_A  TM=4.122E-01  e=5.589E+00  Rubrobacter radiotolerans
  3zfi-assembly1_B  TM=1.011E+00  e=2.145E-16  Serratia marcescens
  6ijf-assembly1_A  TM=8.886E-01  e=5.686E-06  Agrobacterium tumefaciens

Sequence (185 aa):
IAHLTSDDVNLPGSDFFRFYRSADKQEKEKARRIYLLGVLDATEGKSWCQYSQLQTVTLQEFVFEFFNKLPAARLHERAAPLIEEALATRFPCKAHLTSDDVNLPGSDFFRFYRSADKQEKEKARIYLLGVLDATEGKSWCQYSQLQTVTLQEFVFEFFNKLPAARLHERAAPLIEEALATRFPCK

Organism: Serratia marcescens (NCBI:txid615)

Foldseek 3Di:
DPADDPVCPLPFLVRLLCQCPDPPVVSVVVSLVVVVVLCVVCEPHLFDDPPVDPSVVLSVLLNVLSVVDPPVRRRHGNSVSSSVSRNVVGPDD/DADDPPCPLPFLQQLLCLCPDPPVVSVVVSVVVVVVLCVVCEPPQFDDDVVDDPVVLSVLLNVQSVPDDVVRRRGGNSVSSSVSGRVPGGPD